Protein AF-A0A7J7LH74-F1 (afdb_monomer_lite)

pLDDT: mean 78.32, std 11.9, range [37.5, 95.81]

Radius of gyration: 20.66 Å; chains: 1; bounding box: 45×52×52 Å

Sequence (227 aa):
FDATNMLERLRNWRVVFVGDPIGRNQWESLLCMVSSTISDKDSIYEMNGNPITKHNGFLVYKFKDFNYTVEYYRAPFLVLQSCAPDTIEKKVKTILKLDQMDITSTQGCYFQEPEDVKMNMTVESAYRNSINTMLKWIHMEVNMSNTHVFFRTYAPVHFSLDSEFLASTSTDGSVRIWNINEGVPLTRNSDEKIECCRFSKDGTKLFLFCTAQKGDKAVTAIWDIIT

Secondary structure (DSSP, 8-state):
--HHHHHHHTTT-EEEEEESHHHHHHHHHHHHHHHTT-S-GGGEEETT-----SSS-EEEEEEGGGTEEEEEEE-TTSEEEEEPPTTS-TT--EEEEEEEE-----S-EEEEETTEEETT--HHHHHHHHHHHHHHHHHHH--TTT----PPPPPSEEE-TTSSEEEEE-TTSEEEEEETTT--EEEEE-SSEEEEEEE-SSSSS-EEEEEEEETTEEEEEEEES--

InterPro domains:
  IPR001680 WD40 repeat [PF00400] (157-179)
  IPR001680 WD40 repeat [PS50082] (157-188)
  IPR015943 WD40/YVTN repeat-like-containing domain superfamily [G3DSA:2.130.10.10] (154-227)
  IPR019775 WD40 repeat, conserved site [PS00678] (166-180)
  IPR026057 Trichome birefringence-like, C-terminal domain [PF13839] (1-103)
  IPR029962 Trichome birefringence-like family [PTHR32285] (1-160)
  IPR036322 WD40-repeat-containing domain superfamily [SSF50978] (157-225)

Foldseek 3Di:
DDLVVVLLVQQLHEAEQEAALVSVVVLVVNCVVNCVPDPPCVQWDWPPPDDPDSADDKTWIARNVRRYIRIYHYFHLQFDKDADPPPDPPVGGIEGELQGGYPDDDDDYFYDYPPDTDNPDDPVNSSVSNVVNVVVCCVPPPDPVRDDDDDDDDAQWEADPVNQWIWGFAQQQKIWIDRPVPGDTDIDGDNFGWDHWYFDPPVPFTKIWTFTDDDPDTDTDIDGPVD

Organism: NCBI:txid39325

Structure (mmCIF, N/CA/C/O backbone):
data_AF-A0A7J7LH74-F1
#
_entry.id   AF-A0A7J7LH74-F1
#
loop_
_atom_site.group_PDB
_atom_site.id
_atom_site.type_symbol
_atom_site.label_atom_id
_atom_site.label_alt_id
_atom_site.label_comp_id
_atom_site.label_asym_id
_atom_site.label_entity_id
_atom_site.label_seq_id
_atom_site.pdbx_PDB_ins_code
_atom_site.Cartn_x
_atom_site.Cartn_y
_atom_site.Cartn_z
_atom_site.occupancy
_atom_site.B_iso_or_equiv
_atom_site.auth_seq_id
_atom_site.auth_comp_id
_atom_site.auth_asym_id
_atom_site.auth_atom_id
_atom_site.pdbx_PDB_model_num
ATOM 1 N N . PHE A 1 1 ? -8.885 -15.614 9.541 1.00 77.81 1 PHE A N 1
ATOM 2 C CA . PHE A 1 1 ? -8.680 -14.220 9.974 1.00 77.81 1 PHE A CA 1
ATOM 3 C C . PHE A 1 1 ? -9.799 -13.874 10.944 1.00 77.81 1 PHE A C 1
ATOM 5 O O . PHE A 1 1 ? -10.941 -14.162 10.615 1.00 77.81 1 PHE A O 1
ATOM 12 N N . ASP A 1 2 ? -9.475 -13.345 12.125 1.00 88.88 2 ASP A N 1
ATOM 13 C CA . ASP A 1 2 ? -10.440 -12.949 13.162 1.00 88.88 2 ASP A CA 1
ATOM 14 C C . ASP A 1 2 ? -10.238 -11.457 13.463 1.00 88.88 2 ASP A C 1
ATOM 16 O O . ASP A 1 2 ? -9.224 -11.064 14.048 1.00 88.88 2 ASP A O 1
ATOM 20 N N . ALA A 1 3 ? -11.179 -10.628 13.005 1.00 90.50 3 ALA A N 1
ATOM 21 C CA . ALA A 1 3 ? -11.104 -9.176 13.142 1.00 90.50 3 ALA A CA 1
ATOM 22 C C . ALA A 1 3 ? -11.243 -8.712 14.599 1.00 90.50 3 ALA A C 1
ATOM 24 O O . ALA A 1 3 ? -10.562 -7.769 14.995 1.00 90.50 3 ALA A O 1
ATOM 25 N N . THR A 1 4 ? -12.056 -9.389 15.414 1.00 91.31 4 THR A N 1
ATOM 26 C CA . THR A 1 4 ? -12.232 -9.041 16.830 1.00 91.31 4 THR A CA 1
ATOM 27 C C . THR A 1 4 ? -10.943 -9.300 17.599 1.00 91.31 4 THR A C 1
ATOM 29 O O . THR A 1 4 ? -10.459 -8.422 18.311 1.00 91.31 4 THR A O 1
ATOM 32 N N . ASN A 1 5 ? -10.326 -10.471 17.399 1.00 92.62 5 ASN A N 1
ATOM 33 C CA . ASN A 1 5 ? -9.041 -10.782 18.025 1.00 92.62 5 ASN A CA 1
ATOM 34 C C . ASN A 1 5 ? -7.942 -9.798 17.594 1.00 92.62 5 ASN A C 1
ATOM 36 O O . ASN A 1 5 ? -7.127 -9.378 18.415 1.00 92.62 5 ASN A O 1
ATOM 40 N N . MET A 1 6 ? -7.929 -9.407 16.316 1.00 93.06 6 MET A N 1
ATOM 41 C CA . MET A 1 6 ? -6.981 -8.424 15.795 1.00 93.06 6 MET A CA 1
ATOM 42 C C . MET A 1 6 ? -7.172 -7.043 16.434 1.00 93.06 6 MET A C 1
ATOM 44 O O . MET A 1 6 ? -6.188 -6.447 16.868 1.00 93.06 6 MET A O 1
ATOM 48 N N . LEU A 1 7 ? -8.408 -6.545 16.521 1.00 93.19 7 LEU A N 1
ATOM 49 C CA . LEU A 1 7 ? -8.713 -5.248 17.131 1.00 93.19 7 LEU A CA 1
ATOM 50 C C . LEU A 1 7 ? -8.348 -5.210 18.619 1.00 93.19 7 LEU A C 1
ATOM 52 O O . LEU A 1 7 ? -7.800 -4.211 19.077 1.00 93.19 7 LEU A O 1
ATOM 56 N N . GLU A 1 8 ? -8.565 -6.300 19.360 1.00 94.31 8 GLU A N 1
ATOM 57 C CA . GLU A 1 8 ? -8.132 -6.392 20.761 1.00 94.31 8 GLU A CA 1
ATOM 58 C C . GLU A 1 8 ? -6.608 -6.333 20.908 1.00 94.31 8 GLU A C 1
ATOM 60 O O . GLU A 1 8 ? -6.091 -5.638 21.781 1.00 94.31 8 GLU A O 1
ATOM 65 N N . ARG A 1 9 ? -5.860 -7.001 20.020 1.00 92.50 9 ARG A N 1
ATOM 66 C CA . ARG A 1 9 ? -4.388 -6.914 20.007 1.00 92.50 9 ARG A CA 1
ATOM 67 C C . ARG A 1 9 ? -3.881 -5.526 19.616 1.00 92.50 9 ARG A C 1
ATOM 69 O O . ARG A 1 9 ? -2.815 -5.125 20.070 1.00 92.50 9 ARG A O 1
ATOM 76 N N . LEU A 1 10 ? -4.627 -4.817 18.771 1.00 93.56 10 LEU A N 1
ATOM 77 C CA . LEU A 1 10 ? -4.315 -3.465 18.301 1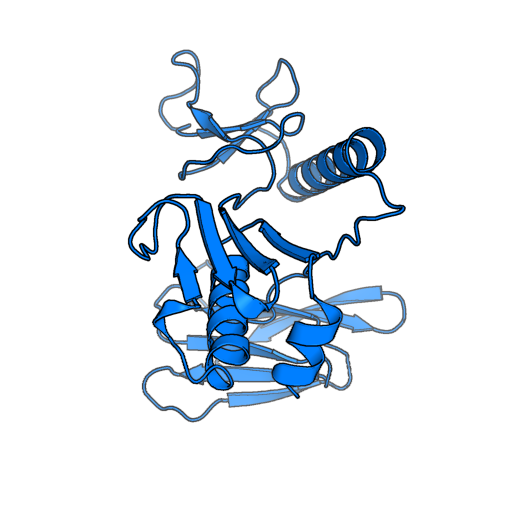.00 93.56 10 LEU A CA 1
ATOM 78 C C . LEU A 1 10 ? -4.969 -2.367 19.152 1.00 93.56 10 LEU A C 1
ATOM 80 O O . LEU A 1 10 ? -4.960 -1.194 18.776 1.00 93.56 10 LEU A O 1
ATOM 84 N N . ARG A 1 11 ? -5.523 -2.711 20.315 1.00 94.75 11 ARG A N 1
ATOM 85 C CA . ARG A 1 11 ? -6.114 -1.742 21.236 1.00 94.75 11 ARG A CA 1
ATOM 86 C C . ARG A 1 11 ? -5.056 -0.740 21.699 1.00 94.75 11 ARG A C 1
ATOM 88 O O . ARG A 1 11 ? -3.981 -1.134 22.142 1.00 94.75 11 ARG A O 1
ATOM 95 N N . ASN A 1 12 ? -5.371 0.553 21.623 1.00 95.12 12 ASN A N 1
ATOM 96 C CA . ASN A 1 12 ? -4.436 1.666 21.865 1.00 95.12 12 ASN A CA 1
ATOM 97 C C . ASN A 1 12 ? -3.234 1.735 20.907 1.00 95.12 12 ASN A C 1
ATOM 99 O O . ASN A 1 12 ? -2.325 2.535 21.131 1.00 95.12 12 ASN A O 1
ATOM 103 N N . TRP A 1 13 ? -3.212 0.920 19.854 1.00 94.50 13 TRP A N 1
ATOM 104 C CA . TRP A 1 13 ? -2.214 1.027 18.802 1.00 94.50 13 TRP A CA 1
ATOM 105 C C . TRP A 1 13 ? -2.707 1.926 17.681 1.00 94.50 13 TRP A C 1
ATOM 107 O O . TRP A 1 13 ? -3.899 2.159 17.476 1.00 94.50 13 TRP A O 1
ATOM 117 N N . ARG A 1 14 ? -1.743 2.383 16.898 1.00 94.69 14 ARG A N 1
ATOM 118 C CA . ARG A 1 14 ? -1.975 3.025 15.620 1.00 94.69 14 ARG A CA 1
ATOM 119 C C . ARG A 1 14 ? -1.235 2.242 14.550 1.00 94.69 14 ARG A C 1
ATOM 121 O O . ARG A 1 14 ? -0.052 1.949 14.707 1.00 94.69 14 ARG A O 1
ATOM 128 N N . VAL A 1 15 ? -1.928 1.926 13.463 1.00 95.31 15 VAL A N 1
ATOM 129 C CA . VAL A 1 15 ? -1.341 1.293 12.281 1.00 95.31 15 VAL A CA 1
ATOM 130 C C . VAL A 1 15 ? -1.324 2.310 11.154 1.00 95.31 15 VAL A C 1
ATOM 132 O O . VAL A 1 15 ? -2.359 2.867 10.798 1.00 95.31 15 VAL A O 1
ATOM 135 N N . VAL A 1 16 ? -0.143 2.537 10.587 1.00 92.94 16 VAL A N 1
ATOM 136 C CA . VAL A 1 16 ? 0.075 3.547 9.553 1.00 92.94 16 VAL A CA 1
ATOM 137 C C . VAL A 1 16 ? 0.572 2.877 8.279 1.00 92.94 16 VAL A C 1
ATOM 139 O O . VAL A 1 16 ? 1.578 2.172 8.289 1.00 92.94 16 VAL A O 1
ATOM 142 N N . PHE A 1 17 ? -0.124 3.122 7.176 1.00 92.00 17 PHE A N 1
ATOM 143 C CA . PHE A 1 17 ? 0.285 2.755 5.828 1.00 92.00 17 PHE A CA 1
ATOM 144 C C . PHE A 1 17 ? 0.878 3.989 5.160 1.00 92.00 17 PHE A C 1
ATOM 146 O O . PHE A 1 17 ? 0.197 5.000 5.005 1.00 92.00 17 PHE A O 1
ATOM 153 N N . VAL A 1 18 ? 2.138 3.905 4.749 1.00 88.06 18 VAL A N 1
ATOM 154 C CA . VAL A 1 18 ? 2.836 4.990 4.053 1.00 88.06 18 VAL A CA 1
ATOM 155 C C . VAL A 1 18 ? 3.261 4.481 2.687 1.00 88.06 18 VAL A C 1
ATOM 157 O O . VAL A 1 18 ? 3.927 3.449 2.606 1.00 88.06 18 VAL A O 1
ATOM 160 N N . GLY A 1 19 ? 2.867 5.165 1.612 1.00 83.19 19 GLY A N 1
ATOM 161 C CA . GLY A 1 19 ? 3.350 4.793 0.285 1.00 83.19 19 GLY A CA 1
ATOM 162 C C . GLY A 1 19 ? 2.430 5.121 -0.883 1.00 83.19 19 GLY A C 1
ATOM 163 O O . GLY A 1 19 ? 1.756 6.149 -0.937 1.00 83.19 19 GLY A O 1
ATOM 164 N N . ASP A 1 20 ? 2.453 4.229 -1.863 1.00 80.94 20 ASP A N 1
ATOM 165 C CA . ASP A 1 20 ? 1.819 4.368 -3.168 1.00 80.94 20 ASP A CA 1
ATOM 166 C C . ASP A 1 20 ? 0.320 3.963 -3.159 1.00 80.94 20 ASP A C 1
ATOM 168 O O . ASP A 1 20 ? -0.244 3.631 -2.105 1.00 80.94 20 ASP A O 1
ATOM 172 N N . PRO A 1 21 ? -0.370 3.990 -4.318 1.00 80.06 21 PRO A N 1
ATOM 173 C CA . PRO A 1 21 ? -1.752 3.520 -4.426 1.00 80.06 21 PRO A CA 1
ATOM 174 C C . PRO A 1 21 ? -1.964 2.035 -4.091 1.00 80.06 21 PRO A C 1
ATOM 176 O O . PRO A 1 21 ? -3.088 1.617 -3.835 1.00 80.06 21 PRO A O 1
ATOM 179 N N . ILE A 1 22 ? -0.921 1.205 -4.070 1.00 81.06 22 ILE A N 1
ATOM 180 C CA . ILE A 1 22 ? -1.060 -0.202 -3.689 1.00 81.06 22 ILE A CA 1
ATOM 181 C C . ILE A 1 22 ? -1.062 -0.335 -2.162 1.00 81.06 22 ILE A C 1
ATOM 183 O O . ILE A 1 22 ? -1.876 -1.079 -1.615 1.00 81.06 22 ILE A O 1
ATOM 187 N N . GLY A 1 23 ? -0.223 0.439 -1.464 1.00 83.56 23 GLY A N 1
ATOM 188 C CA . GLY A 1 23 ? -0.322 0.610 -0.009 1.00 83.56 23 GLY A CA 1
ATOM 189 C C . GLY A 1 23 ? -1.695 1.149 0.413 1.00 83.56 23 GLY A C 1
ATOM 190 O O . GLY A 1 23 ? -2.264 0.689 1.403 1.00 83.56 23 GLY A O 1
ATOM 191 N N . ARG A 1 24 ? -2.284 2.040 -0.398 1.00 85.81 24 ARG A N 1
ATOM 192 C CA . ARG A 1 24 ? -3.666 2.508 -0.219 1.00 85.81 24 ARG A CA 1
ATOM 193 C C . ARG A 1 24 ? -4.679 1.366 -0.274 1.00 85.81 24 ARG A C 1
ATOM 195 O O . ARG A 1 24 ? -5.500 1.249 0.628 1.00 85.81 24 ARG A O 1
ATOM 202 N N . ASN A 1 25 ? -4.605 0.511 -1.292 1.00 86.38 25 ASN A N 1
ATOM 203 C CA . ASN A 1 25 ? -5.529 -0.618 -1.438 1.00 86.38 25 ASN A CA 1
ATOM 204 C C . ASN A 1 25 ? -5.453 -1.586 -0.247 1.00 86.38 25 ASN A C 1
ATOM 206 O O . ASN A 1 25 ? -6.469 -2.140 0.173 1.00 86.38 25 ASN A O 1
ATOM 210 N N . GLN A 1 26 ? -4.260 -1.788 0.318 1.00 87.25 26 GLN A N 1
ATOM 211 C CA . GLN A 1 26 ? -4.097 -2.611 1.518 1.00 87.25 26 GLN A CA 1
ATOM 212 C C . GLN A 1 26 ? -4.725 -1.969 2.753 1.00 87.25 26 GLN A C 1
ATOM 214 O O . GLN A 1 26 ? -5.396 -2.664 3.512 1.00 87.25 26 GLN A O 1
ATOM 219 N N . TRP A 1 27 ? -4.547 -0.657 2.926 1.00 92.25 27 TRP A N 1
ATOM 220 C CA . TRP A 1 27 ? -5.227 0.102 3.973 1.00 92.25 27 TRP A CA 1
ATOM 221 C C . TRP A 1 27 ? -6.752 -0.020 3.846 1.00 92.25 27 TRP A C 1
ATOM 223 O O . TRP A 1 27 ? -7.418 -0.321 4.833 1.00 92.25 27 TRP A O 1
ATOM 233 N N . GLU A 1 28 ? -7.304 0.125 2.632 1.00 90.38 28 GLU A N 1
ATOM 234 C CA . GLU A 1 28 ? -8.752 0.012 2.377 1.00 90.38 28 GLU A CA 1
ATOM 235 C C . GLU A 1 28 ? -9.253 -1.397 2.698 1.00 90.38 28 GLU A C 1
ATOM 237 O O . GLU A 1 28 ? -10.242 -1.568 3.409 1.00 90.38 28 GLU A O 1
ATOM 242 N N . SER A 1 29 ? -8.517 -2.413 2.244 1.00 90.00 29 SER A N 1
ATOM 243 C CA . SER A 1 29 ? -8.838 -3.816 2.512 1.00 90.00 29 SER A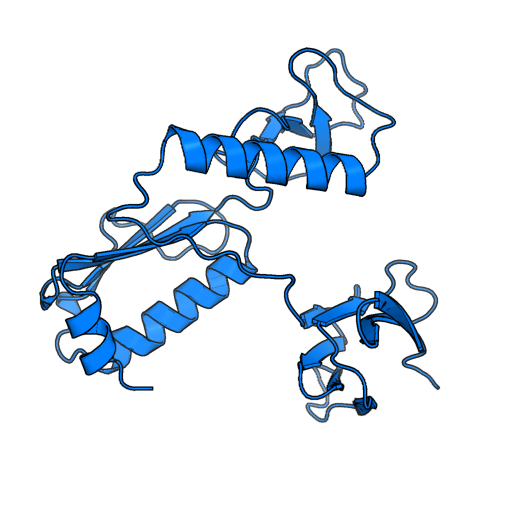 CA 1
ATOM 244 C C . SER A 1 29 ? -8.832 -4.116 4.010 1.00 90.00 29 SER A C 1
ATOM 246 O O . SER A 1 29 ? -9.758 -4.753 4.512 1.00 90.00 29 SER A O 1
ATOM 248 N N . LEU A 1 30 ? -7.818 -3.638 4.743 1.00 91.94 30 LEU A N 1
ATOM 249 C CA . LEU A 1 30 ? -7.749 -3.818 6.189 1.00 91.94 30 LEU A CA 1
ATOM 250 C C . LEU A 1 30 ? -8.920 -3.124 6.885 1.00 91.94 30 LEU A C 1
ATOM 252 O O . LEU A 1 30 ? -9.585 -3.761 7.698 1.00 91.94 30 LEU A O 1
ATOM 256 N N . LEU A 1 31 ? -9.196 -1.865 6.536 1.00 91.69 31 LEU A N 1
ATOM 257 C CA . LEU A 1 31 ? -10.308 -1.088 7.079 1.00 91.69 31 LEU A CA 1
ATOM 258 C C . LEU A 1 31 ? -11.646 -1.822 6.891 1.00 91.69 31 LEU A C 1
ATOM 260 O O . LEU A 1 31 ? -12.414 -1.959 7.844 1.00 91.69 31 LEU A O 1
ATOM 264 N N . CYS A 1 32 ? -11.914 -2.354 5.696 1.00 90.69 32 CYS A N 1
ATOM 265 C CA . CYS A 1 32 ? -13.107 -3.158 5.422 1.00 90.69 32 CYS A CA 1
ATOM 266 C C . CYS A 1 32 ? -13.149 -4.446 6.258 1.00 90.69 32 CYS A C 1
ATOM 268 O O . CYS A 1 32 ? -14.185 -4.773 6.836 1.00 90.69 32 CYS A O 1
ATOM 270 N N . MET A 1 33 ? -12.027 -5.160 6.369 1.00 91.62 33 MET A N 1
ATOM 271 C CA . MET A 1 33 ? -11.951 -6.393 7.154 1.00 91.62 33 MET A CA 1
ATOM 272 C C . MET A 1 33 ? -12.253 -6.154 8.637 1.00 91.62 33 MET A C 1
ATOM 274 O O . MET A 1 33 ? -13.078 -6.868 9.206 1.00 91.62 33 MET A O 1
ATOM 278 N N . VAL A 1 34 ? -11.634 -5.149 9.263 1.00 92.38 34 VAL A N 1
ATOM 279 C CA . VAL A 1 34 ? -11.825 -4.889 10.702 1.00 92.38 34 VAL A CA 1
ATOM 280 C C . VAL A 1 34 ? -13.145 -4.181 11.011 1.00 92.38 34 VAL A C 1
ATOM 282 O O . VAL A 1 34 ? -13.704 -4.372 12.084 1.00 92.38 34 VAL A O 1
ATOM 285 N N . SER A 1 35 ? -13.696 -3.405 10.074 1.00 91.12 35 SER A N 1
ATOM 286 C CA . SER A 1 35 ? -15.012 -2.773 10.252 1.00 91.12 35 SER A CA 1
ATOM 287 C C . SER A 1 35 ? -16.173 -3.762 10.150 1.00 91.12 35 SER A C 1
ATOM 289 O O . SER A 1 35 ? -17.265 -3.461 10.635 1.00 91.12 35 SER A O 1
ATOM 291 N N . SER A 1 36 ? -15.968 -4.937 9.545 1.00 90.00 36 SER A N 1
ATOM 292 C CA . SER A 1 36 ? -17.022 -5.936 9.335 1.00 90.00 36 SER A CA 1
ATOM 293 C C . SER A 1 36 ? -17.625 -6.486 10.634 1.00 90.00 36 SER A C 1
ATOM 295 O O . SER A 1 36 ? -18.819 -6.774 10.666 1.00 90.00 36 SER A O 1
ATOM 297 N N . THR A 1 37 ? -16.845 -6.571 11.716 1.00 88.44 37 THR A N 1
ATOM 298 C CA . THR A 1 37 ? -17.276 -7.138 13.009 1.00 88.44 37 THR A CA 1
ATOM 299 C C . THR A 1 37 ? -17.900 -6.120 13.958 1.00 88.44 37 THR A C 1
ATOM 301 O O . THR A 1 37 ? -18.444 -6.496 14.995 1.00 88.44 37 THR A O 1
ATOM 304 N N . ILE A 1 38 ? -17.841 -4.833 13.622 1.00 90.44 38 ILE A N 1
ATOM 305 C CA . ILE A 1 38 ? -18.365 -3.764 14.469 1.00 90.44 38 ILE A CA 1
ATOM 306 C C . ILE A 1 38 ? -19.818 -3.506 14.102 1.00 90.44 38 ILE A C 1
ATOM 308 O O . ILE A 1 38 ? -20.133 -3.191 12.951 1.00 90.44 38 ILE A O 1
ATOM 312 N N . SER A 1 39 ? -20.694 -3.656 15.093 1.00 89.06 39 SER A N 1
ATOM 313 C CA . SER A 1 39 ? -22.136 -3.458 14.924 1.00 89.06 39 SER A CA 1
ATOM 314 C C . SER A 1 39 ? -22.492 -1.972 14.864 1.00 89.06 39 SER A C 1
ATOM 316 O O . SER A 1 39 ? -23.254 -1.563 13.993 1.00 89.06 39 SER A O 1
ATOM 318 N N . ASP A 1 40 ? -21.895 -1.167 15.746 1.00 91.31 40 ASP A N 1
ATOM 319 C CA . ASP A 1 40 ? -22.070 0.285 15.773 1.00 91.31 40 ASP A CA 1
ATOM 320 C C . ASP A 1 40 ? -21.152 0.962 14.747 1.00 91.31 40 ASP A C 1
ATOM 322 O O . ASP A 1 40 ? -19.957 1.144 14.973 1.00 91.31 40 ASP A O 1
ATOM 326 N N . LYS A 1 41 ? -21.698 1.319 13.582 1.00 87.44 41 LYS A N 1
ATOM 327 C CA . LYS A 1 41 ? -20.912 1.980 12.531 1.00 87.44 41 LYS A CA 1
ATOM 328 C C . LYS A 1 41 ? -20.544 3.420 12.883 1.00 87.44 41 LYS A C 1
ATOM 330 O O . LYS A 1 41 ? -19.550 3.900 12.347 1.00 87.44 41 LYS A O 1
ATOM 335 N N . ASP A 1 42 ? -21.253 4.061 13.812 1.00 88.44 42 ASP A N 1
ATOM 336 C CA . ASP A 1 42 ? -20.939 5.422 14.258 1.00 88.44 42 ASP A CA 1
ATOM 337 C C . ASP A 1 42 ? -19.690 5.449 15.157 1.00 88.44 42 ASP A C 1
ATOM 339 O O . ASP A 1 42 ? -19.063 6.497 15.344 1.00 88.44 42 ASP A O 1
ATOM 343 N N . SER A 1 43 ? -19.263 4.288 15.672 1.00 90.50 43 SER A N 1
ATOM 344 C CA . SER A 1 43 ? -18.001 4.146 16.403 1.00 90.50 43 SER A CA 1
ATOM 345 C C . SER A 1 43 ? -16.765 4.150 15.486 1.00 90.50 43 SER A C 1
ATOM 347 O O . SER A 1 43 ? -15.636 4.278 15.981 1.00 90.50 43 SER A O 1
ATOM 349 N N . ILE A 1 44 ? -16.967 4.087 14.160 1.00 92.50 44 ILE A N 1
ATOM 350 C CA . ILE A 1 44 ? -15.928 4.150 13.126 1.00 92.50 44 ILE A CA 1
ATOM 351 C C . ILE A 1 44 ? -16.082 5.435 12.314 1.00 92.50 44 ILE A C 1
ATOM 353 O O . ILE A 1 44 ? -17.054 5.614 11.586 1.00 92.50 44 ILE A O 1
ATOM 357 N N . TYR A 1 45 ? -15.087 6.314 12.364 1.00 90.94 45 TYR A N 1
ATOM 358 C CA . TYR A 1 45 ? -15.170 7.589 11.654 1.00 90.94 45 TYR A CA 1
ATOM 359 C C . TYR A 1 45 ? -13.800 8.124 11.247 1.00 90.94 45 TYR A C 1
ATOM 361 O O . TYR A 1 45 ? -12.775 7.808 11.857 1.00 90.94 45 TYR A O 1
ATOM 369 N N . GLU A 1 46 ? -13.789 8.936 10.192 1.00 91.88 46 GLU A N 1
ATOM 370 C CA . GLU A 1 46 ? -12.596 9.661 9.762 1.00 91.88 46 GLU A CA 1
ATOM 371 C C . GLU A 1 46 ? -12.407 10.896 10.657 1.00 91.88 46 GLU A C 1
ATOM 373 O O . GLU A 1 46 ? -13.352 11.646 10.905 1.00 91.88 46 GLU A O 1
ATOM 378 N N . MET A 1 47 ? -11.200 11.083 11.194 1.00 87.88 47 MET A N 1
ATOM 379 C CA . MET A 1 47 ? -10.921 12.100 12.218 1.00 87.88 47 MET A CA 1
ATOM 380 C C . MET A 1 47 ? -10.958 13.542 11.696 1.00 87.88 47 MET A C 1
ATOM 382 O O . MET A 1 47 ? -11.209 14.457 12.476 1.00 87.88 47 MET A O 1
ATOM 386 N N . ASN A 1 48 ? -10.682 13.759 10.411 1.00 84.81 48 ASN A N 1
ATOM 387 C CA . ASN A 1 48 ? -10.533 15.075 9.789 1.00 84.81 48 ASN A CA 1
ATOM 388 C C . ASN A 1 48 ? -11.770 15.504 8.979 1.00 84.81 48 ASN A C 1
ATOM 390 O O . ASN A 1 48 ? -11.771 16.584 8.393 1.00 84.81 48 ASN A O 1
ATOM 394 N N . GLY A 1 49 ? -12.812 14.668 8.914 1.00 78.50 49 GLY A N 1
ATOM 395 C CA . GLY A 1 49 ? -13.977 14.881 8.053 1.00 78.50 49 GLY A CA 1
ATOM 396 C C . GLY A 1 49 ? -13.665 14.780 6.555 1.00 78.50 49 GLY A C 1
ATOM 397 O O . GLY A 1 49 ? -14.456 15.242 5.731 1.00 78.50 49 GLY A O 1
ATOM 398 N N . ASN A 1 50 ? -12.524 14.197 6.183 1.00 77.19 50 ASN A N 1
ATOM 399 C CA . ASN A 1 50 ? -12.113 14.079 4.794 1.00 77.19 50 ASN A CA 1
ATOM 400 C C . ASN A 1 50 ? -12.950 13.003 4.085 1.00 77.19 50 ASN A C 1
ATOM 402 O O . ASN A 1 50 ? -13.009 11.861 4.554 1.00 77.19 50 ASN A O 1
ATOM 406 N N . PRO A 1 51 ? -13.556 13.306 2.921 1.00 71.00 51 PRO A N 1
ATOM 407 C CA . PRO A 1 51 ? -14.165 12.267 2.106 1.00 71.00 51 PRO A CA 1
ATOM 408 C C . PRO A 1 51 ? -13.086 11.290 1.629 1.00 71.00 51 PRO A C 1
ATOM 410 O O . PRO A 1 51 ? -11.956 11.691 1.331 1.00 71.00 51 PRO A O 1
ATOM 413 N N . ILE A 1 52 ? -13.435 10.005 1.499 1.00 69.00 52 ILE A N 1
ATOM 414 C CA . ILE A 1 52 ? -12.547 9.026 0.865 1.00 69.00 52 ILE A CA 1
ATOM 415 C C . ILE A 1 52 ? -12.387 9.421 -0.610 1.00 69.00 52 ILE A C 1
ATOM 417 O O . ILE A 1 52 ? -13.225 9.102 -1.452 1.00 69.00 52 ILE A O 1
ATOM 421 N N . THR A 1 53 ? -11.307 10.133 -0.929 1.00 66.06 53 THR A N 1
ATOM 422 C CA . THR A 1 53 ? -10.929 10.465 -2.306 1.00 66.06 53 THR A CA 1
ATOM 423 C C . THR A 1 53 ? -9.666 9.705 -2.691 1.00 66.06 53 THR A C 1
ATOM 425 O O . THR A 1 53 ? -8.773 9.485 -1.877 1.00 66.06 53 THR A O 1
ATOM 428 N N . LYS A 1 54 ? -9.588 9.272 -3.954 1.00 58.03 54 LYS A N 1
ATOM 429 C CA . LYS A 1 54 ? -8.502 8.404 -4.441 1.00 58.03 54 LYS A CA 1
ATOM 430 C C . LYS A 1 54 ? -7.170 9.124 -4.669 1.00 58.03 54 LYS A C 1
ATOM 432 O O . LYS A 1 54 ? -6.159 8.460 -4.886 1.00 58.03 54 LYS A O 1
ATOM 437 N N . HIS A 1 55 ? -7.158 10.457 -4.693 1.00 57.31 55 HIS A N 1
ATOM 438 C CA . HIS A 1 55 ? -6.066 11.193 -5.332 1.00 57.31 55 HIS A CA 1
ATOM 439 C C . HIS A 1 55 ? -5.217 12.039 -4.385 1.00 57.31 55 HIS A C 1
ATOM 441 O O . HIS A 1 55 ? -4.026 12.158 -4.657 1.00 57.31 55 HIS A O 1
ATOM 447 N N . ASN A 1 56 ? -5.757 12.542 -3.268 1.00 58.44 56 ASN A N 1
ATOM 448 C CA . ASN A 1 56 ? -5.032 13.447 -2.374 1.00 58.44 56 ASN A CA 1
ATOM 449 C C . ASN A 1 56 ? -5.319 13.175 -0.893 1.00 58.44 56 ASN A C 1
ATOM 451 O O . ASN A 1 56 ? -6.455 12.902 -0.516 1.00 58.44 56 ASN A O 1
ATOM 455 N N . GLY A 1 57 ? -4.285 13.351 -0.066 1.00 68.00 57 GLY A N 1
ATOM 456 C CA . GLY A 1 57 ? -4.419 13.532 1.378 1.00 68.00 57 GLY A CA 1
ATOM 457 C C . GLY A 1 57 ? -3.858 12.414 2.255 1.00 68.00 57 GLY A C 1
ATOM 458 O O . GLY A 1 57 ? -3.344 11.394 1.789 1.00 68.00 57 GLY A O 1
ATOM 459 N N . PHE A 1 58 ? -3.976 12.667 3.555 1.00 80.00 58 PHE A N 1
ATOM 460 C CA . PHE A 1 58 ? -3.822 11.713 4.642 1.00 80.00 58 PHE A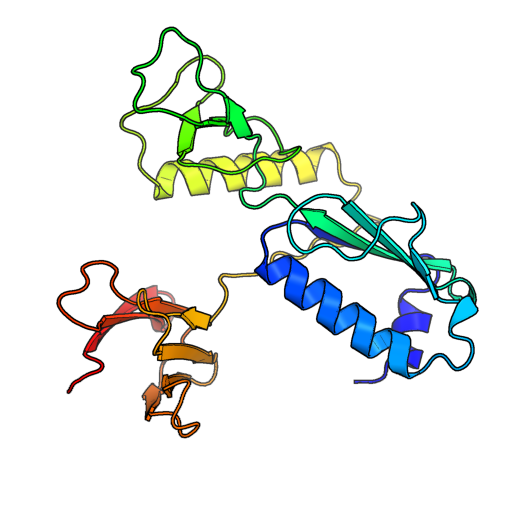 CA 1
ATOM 461 C C . PHE A 1 58 ? -5.220 11.345 5.150 1.00 80.00 58 PHE A C 1
ATOM 463 O O . PHE A 1 58 ? -6.093 12.208 5.261 1.00 80.00 58 PHE A O 1
ATOM 470 N N . LEU A 1 59 ? -5.448 10.064 5.424 1.00 88.00 59 LEU A N 1
ATOM 471 C CA . LEU A 1 59 ? -6.739 9.565 5.899 1.00 88.00 59 LEU A CA 1
ATOM 472 C C . LEU A 1 59 ? -6.543 8.829 7.213 1.00 88.00 59 LEU A C 1
ATOM 474 O O . LEU A 1 59 ? -5.725 7.914 7.283 1.00 88.00 59 LEU A O 1
ATOM 478 N N . VAL A 1 60 ? -7.297 9.224 8.238 1.00 92.38 60 VAL A N 1
ATOM 479 C CA . VAL A 1 60 ? -7.162 8.694 9.597 1.00 92.38 60 VAL A CA 1
ATOM 480 C C . VAL A 1 60 ? -8.521 8.190 10.055 1.00 92.38 60 VAL A C 1
ATOM 482 O O . VAL A 1 60 ? -9.395 8.978 10.406 1.00 92.38 60 VAL A O 1
ATOM 485 N N . TYR A 1 61 ? -8.697 6.871 10.070 1.00 93.50 61 TYR A N 1
ATOM 486 C CA . TYR A 1 61 ? -9.922 6.244 10.561 1.00 93.50 61 TYR A CA 1
ATOM 487 C C . TYR A 1 61 ? -9.739 5.776 11.998 1.00 93.50 61 TYR A C 1
ATOM 489 O O . TYR A 1 61 ? -8.799 5.036 12.299 1.00 93.50 61 TYR A O 1
ATOM 497 N N . LYS A 1 62 ? -10.648 6.197 12.882 1.00 94.88 62 LYS A N 1
ATOM 498 C CA . LYS A 1 62 ? -10.642 5.838 14.299 1.00 94.88 62 LYS A CA 1
ATOM 499 C C . LYS A 1 62 ? -11.732 4.829 14.619 1.00 94.88 62 LYS A C 1
ATOM 501 O O . LYS A 1 62 ? -12.883 5.006 14.244 1.00 94.88 62 LYS A O 1
ATOM 506 N N . PHE A 1 63 ? -11.336 3.818 15.379 1.00 95.81 63 PHE A N 1
ATOM 507 C 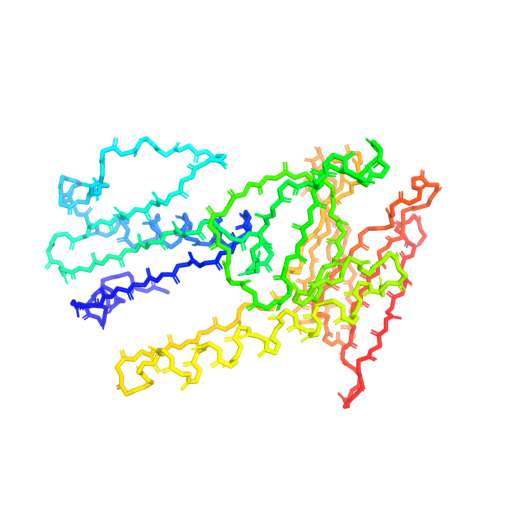CA . PHE A 1 63 ? -12.178 2.798 15.983 1.00 95.81 63 PHE A CA 1
ATOM 508 C C . PHE A 1 63 ? -12.326 3.130 17.465 1.00 95.81 63 PHE A C 1
ATOM 510 O O . PHE A 1 63 ? -11.446 2.813 18.276 1.00 95.81 63 PHE A O 1
ATOM 517 N N . LYS A 1 64 ? -13.405 3.837 17.812 1.00 94.25 64 LYS A N 1
ATOM 518 C CA . LYS A 1 64 ? -13.589 4.458 19.132 1.00 94.25 64 LYS A CA 1
ATOM 519 C C . LYS A 1 64 ? -13.483 3.450 20.275 1.00 94.25 64 LYS A C 1
ATOM 521 O O . LYS A 1 64 ? -12.736 3.695 21.219 1.00 94.25 64 LYS A O 1
ATOM 526 N N . ASP A 1 65 ? -14.146 2.305 20.143 1.00 93.19 65 ASP A N 1
ATOM 527 C CA . ASP A 1 65 ? -14.259 1.286 21.199 1.00 93.19 65 ASP A CA 1
ATOM 528 C C . ASP A 1 65 ? -12.924 0.603 21.535 1.00 93.19 65 ASP A C 1
ATOM 530 O O . ASP A 1 65 ? -12.737 0.070 22.631 1.00 93.19 65 ASP A O 1
ATOM 534 N N . PHE A 1 66 ? -11.970 0.647 20.604 1.00 94.25 66 PHE A N 1
ATOM 535 C CA . PHE A 1 66 ? -10.638 0.052 20.736 1.00 94.25 66 PHE A CA 1
ATOM 536 C C . PHE A 1 66 ? -9.541 1.100 20.940 1.00 94.25 66 PHE A C 1
ATOM 538 O O . PHE A 1 66 ? -8.381 0.745 21.148 1.00 94.25 66 PHE A O 1
ATOM 545 N N . ASN A 1 67 ? -9.891 2.391 20.869 1.00 94.81 67 ASN A N 1
ATOM 546 C CA . ASN A 1 67 ? -8.936 3.496 20.779 1.00 94.81 67 ASN A CA 1
ATOM 547 C C . ASN A 1 67 ? -7.812 3.199 19.762 1.00 94.81 67 ASN A C 1
ATOM 549 O O . ASN A 1 67 ? -6.636 3.453 20.010 1.00 94.81 67 ASN A O 1
ATOM 553 N N . TYR A 1 68 ? -8.199 2.600 18.638 1.00 95.50 68 TYR A N 1
ATOM 554 C CA . TYR A 1 68 ? -7.318 2.152 17.565 1.00 95.50 68 TYR A CA 1
ATOM 555 C C . TYR A 1 68 ? -7.474 3.086 16.362 1.00 95.50 68 TYR A C 1
ATOM 557 O O . TYR A 1 68 ? -8.595 3.506 16.056 1.00 95.50 68 TYR A O 1
ATOM 565 N N . THR A 1 69 ? -6.378 3.413 15.672 1.00 95.81 69 THR A N 1
ATOM 566 C CA . THR A 1 69 ? -6.436 4.145 14.395 1.00 95.81 69 THR A CA 1
ATOM 567 C C . THR A 1 69 ? -5.744 3.391 13.267 1.00 95.81 69 THR A C 1
ATOM 569 O O . THR A 1 69 ? -4.698 2.763 13.454 1.00 95.81 69 THR A O 1
ATOM 572 N N . VAL A 1 70 ? -6.340 3.468 12.076 1.00 94.88 70 VAL A N 1
ATOM 573 C CA . VAL A 1 70 ? -5.768 2.964 10.826 1.00 94.88 70 VAL A CA 1
ATOM 574 C C . VAL A 1 70 ? -5.604 4.127 9.855 1.00 94.88 70 VAL A C 1
ATOM 576 O O . VAL A 1 70 ? -6.564 4.799 9.472 1.00 94.88 70 VAL A O 1
ATOM 579 N N . GLU A 1 71 ? -4.364 4.396 9.470 1.00 94.00 71 GLU A N 1
ATOM 580 C CA . GLU A 1 71 ? -3.981 5.649 8.821 1.00 94.00 71 GLU A CA 1
ATOM 581 C C . GLU A 1 71 ? -3.308 5.389 7.482 1.00 94.00 71 GLU A C 1
ATOM 583 O O . GLU A 1 71 ? -2.570 4.417 7.333 1.00 94.00 71 GLU A O 1
ATOM 588 N N . TYR A 1 72 ? -3.562 6.253 6.507 1.00 90.94 72 TYR A N 1
ATOM 589 C CA . TYR A 1 72 ? -2.898 6.229 5.213 1.00 90.94 72 TYR A CA 1
ATOM 590 C C . TYR A 1 72 ? -2.255 7.581 4.935 1.00 90.94 72 TYR A C 1
ATOM 592 O O . TYR A 1 72 ? -2.949 8.597 4.891 1.00 90.94 72 TYR A O 1
ATOM 600 N N . TYR A 1 73 ? -0.949 7.568 4.686 1.00 87.31 73 TYR A N 1
ATOM 601 C CA . TYR A 1 73 ? -0.183 8.701 4.192 1.00 87.31 73 TYR A CA 1
ATOM 602 C C . TYR A 1 73 ? 0.322 8.372 2.796 1.00 87.31 73 TYR A C 1
ATOM 604 O O . TYR A 1 73 ? 1.114 7.449 2.582 1.00 87.31 73 TYR A O 1
ATOM 612 N N . ARG A 1 74 ? -0.146 9.140 1.820 1.00 83.25 74 ARG A N 1
ATOM 613 C CA . ARG A 1 74 ? 0.359 9.040 0.459 1.00 83.25 74 ARG A CA 1
ATOM 614 C C . ARG A 1 74 ? 1.824 9.489 0.454 1.00 83.25 74 ARG A C 1
ATOM 616 O O . ARG A 1 74 ? 2.120 10.563 0.944 1.00 83.25 74 ARG A O 1
ATOM 623 N N . ALA A 1 75 ? 2.724 8.670 -0.074 1.00 81.88 75 ALA A N 1
ATOM 624 C CA . ALA A 1 75 ? 4.146 8.983 -0.259 1.00 81.88 75 ALA A CA 1
ATOM 625 C C . ALA A 1 75 ? 4.727 8.040 -1.331 1.00 81.88 75 ALA A C 1
ATOM 627 O O . ALA A 1 75 ? 5.454 7.102 -1.003 1.00 81.88 75 ALA A O 1
ATOM 628 N N . PRO A 1 76 ? 4.371 8.207 -2.620 1.00 74.94 76 PRO A N 1
ATOM 629 C CA . PRO A 1 76 ? 4.632 7.202 -3.656 1.00 74.94 76 PRO A CA 1
ATOM 630 C C . PRO A 1 76 ? 6.113 6.858 -3.850 1.00 74.94 76 PRO A C 1
ATOM 632 O O . PRO A 1 76 ? 6.426 5.759 -4.298 1.00 74.94 76 PRO A O 1
ATOM 635 N N . PHE A 1 77 ? 7.008 7.789 -3.514 1.00 73.19 77 PHE A N 1
ATOM 636 C CA . PHE A 1 77 ? 8.457 7.623 -3.631 1.00 73.19 77 PHE A CA 1
ATOM 637 C C . PHE A 1 77 ? 9.176 7.565 -2.281 1.00 73.19 77 PHE A C 1
ATOM 639 O O . PHE A 1 77 ? 10.391 7.389 -2.266 1.00 73.19 77 PHE A O 1
ATOM 646 N N . LEU A 1 78 ? 8.451 7.721 -1.164 1.00 73.00 78 LEU A N 1
ATOM 647 C CA . LEU A 1 78 ? 8.955 7.852 0.215 1.00 73.00 78 LEU A CA 1
ATOM 648 C C . LEU A 1 78 ? 9.848 9.088 0.470 1.00 73.00 78 LEU A C 1
ATOM 650 O O . LEU A 1 78 ? 9.844 9.618 1.578 1.00 73.00 78 LEU A O 1
ATOM 654 N N . VAL A 1 79 ? 10.552 9.581 -0.551 1.00 75.56 79 VAL A N 1
ATOM 655 C CA . VAL A 1 79 ? 11.411 10.770 -0.529 1.00 75.56 79 VAL A CA 1
ATOM 656 C C . VAL A 1 79 ? 10.752 12.006 -1.145 1.00 75.56 79 VAL A C 1
ATOM 658 O O . VAL A 1 79 ? 9.857 11.892 -1.984 1.00 75.56 79 VAL A O 1
ATOM 661 N N . LEU A 1 80 ? 11.220 13.189 -0.740 1.00 67.38 80 LEU A N 1
ATOM 662 C CA . LEU A 1 80 ? 10.606 14.473 -1.045 1.00 67.38 80 LEU A CA 1
ATOM 663 C C . LEU A 1 80 ? 10.589 14.774 -2.528 1.00 67.38 80 LEU A C 1
ATOM 665 O O . LEU A 1 80 ? 11.618 14.809 -3.199 1.00 67.38 80 LEU A O 1
ATOM 669 N N . GLN A 1 81 ? 9.397 15.096 -3.002 1.00 68.56 81 GLN A N 1
ATOM 670 C CA . GLN A 1 81 ? 9.192 15.617 -4.332 1.00 68.56 81 GLN A CA 1
ATOM 671 C C . GLN A 1 81 ? 9.155 17.155 -4.327 1.00 68.56 81 GLN A C 1
ATOM 673 O O . GLN A 1 81 ? 8.429 17.762 -3.541 1.00 68.56 81 GLN A O 1
ATOM 678 N N . SER A 1 82 ? 9.877 17.803 -5.245 1.00 64.56 82 SER A N 1
ATOM 679 C CA . SER A 1 82 ? 9.827 19.256 -5.463 1.00 64.56 82 SER A CA 1
ATOM 680 C C . SER A 1 82 ? 9.658 19.628 -6.939 1.00 64.56 82 SER A C 1
ATOM 682 O O . SER A 1 82 ? 10.007 18.861 -7.838 1.00 64.56 82 SER A O 1
ATOM 684 N N . CYS A 1 83 ? 9.124 20.823 -7.208 1.00 64.38 83 CYS A N 1
ATOM 685 C CA . CYS A 1 83 ? 9.128 21.395 -8.556 1.00 64.38 83 CYS A CA 1
ATOM 686 C C . CYS A 1 83 ? 10.568 21.606 -9.042 1.00 64.38 83 CYS A C 1
ATOM 688 O O . CYS A 1 83 ? 11.464 21.883 -8.240 1.00 64.38 83 CYS A O 1
ATOM 690 N N . ALA A 1 84 ? 10.785 21.483 -10.351 1.00 63.84 84 ALA A N 1
ATOM 691 C CA . ALA A 1 84 ? 12.063 21.850 -10.943 1.00 63.84 84 ALA A CA 1
ATOM 692 C C . ALA A 1 84 ? 12.257 23.382 -10.884 1.00 63.84 84 ALA A C 1
ATOM 694 O O . ALA A 1 84 ? 11.309 24.104 -11.197 1.00 63.84 84 ALA A O 1
ATOM 695 N N . PRO A 1 85 ? 13.440 23.889 -10.488 1.00 65.25 85 PRO A N 1
ATOM 696 C CA . PRO A 1 85 ? 13.781 25.304 -10.605 1.00 65.25 85 PRO A CA 1
ATOM 697 C C . PRO A 1 85 ? 13.704 25.793 -12.056 1.00 65.25 85 PRO A C 1
ATOM 699 O O . PRO A 1 85 ? 14.057 25.053 -12.975 1.00 65.25 85 PRO A O 1
ATOM 702 N N . ASP A 1 86 ? 13.341 27.064 -12.254 1.00 65.88 86 ASP A N 1
ATOM 703 C CA . ASP A 1 86 ? 13.204 27.690 -13.584 1.00 65.88 86 ASP A CA 1
ATOM 704 C C . ASP A 1 86 ? 14.503 27.690 -14.415 1.00 65.88 86 ASP A C 1
ATOM 706 O O . ASP A 1 86 ? 14.479 27.907 -15.626 1.00 65.88 86 ASP A O 1
ATOM 710 N N . THR A 1 87 ? 15.646 27.444 -13.771 1.00 64.75 87 THR A N 1
ATOM 711 C CA . THR A 1 87 ? 16.969 27.326 -14.395 1.00 64.75 87 THR A CA 1
ATOM 712 C C . THR A 1 87 ? 17.194 25.999 -15.125 1.00 64.75 87 THR A C 1
ATOM 714 O O . THR A 1 87 ? 18.138 25.898 -15.908 1.00 64.75 87 THR A O 1
ATOM 717 N N . ILE A 1 88 ? 16.356 24.982 -14.894 1.00 63.56 88 ILE A N 1
ATOM 718 C CA . ILE A 1 88 ? 16.468 23.652 -15.509 1.00 63.56 88 ILE A CA 1
ATOM 719 C C . ILE A 1 88 ? 15.601 23.583 -16.777 1.00 63.56 88 ILE A C 1
ATOM 721 O O . ILE A 1 88 ? 14.556 24.224 -16.867 1.00 63.56 88 ILE A O 1
ATOM 725 N N . GLU A 1 89 ? 16.032 22.812 -17.786 1.00 60.22 89 GLU A N 1
ATOM 726 C CA . GLU A 1 89 ? 15.290 22.638 -19.042 1.00 60.22 89 GLU A CA 1
ATOM 727 C C . GLU A 1 89 ? 13.792 22.366 -18.813 1.00 60.22 89 GLU A C 1
ATOM 729 O O . GLU A 1 89 ? 13.421 21.478 -18.046 1.00 60.22 89 GLU A O 1
ATOM 734 N N . LYS A 1 90 ? 12.922 23.042 -19.582 1.00 57.38 90 LYS A N 1
ATOM 735 C CA . LYS A 1 90 ? 11.444 22.959 -19.493 1.00 57.38 90 LYS A CA 1
ATOM 736 C C . LYS A 1 90 ? 10.844 21.546 -19.618 1.00 57.38 90 LYS A C 1
ATOM 738 O O . LYS A 1 90 ? 9.642 21.372 -19.425 1.00 57.38 90 LYS A O 1
ATOM 743 N N . LYS A 1 91 ? 11.645 20.538 -19.979 1.00 56.94 91 LYS A N 1
ATOM 744 C CA . LYS A 1 91 ? 11.239 19.124 -20.012 1.00 56.94 91 LYS A CA 1
ATOM 745 C C . LYS A 1 91 ? 11.178 18.491 -18.615 1.00 56.94 91 LYS A C 1
ATOM 747 O O . LYS A 1 91 ? 10.464 17.506 -18.440 1.00 56.94 91 LYS A O 1
ATOM 752 N N . VAL A 1 92 ? 11.875 19.056 -17.630 1.00 54.84 92 VAL A N 1
ATOM 753 C CA . VAL A 1 92 ? 11.904 18.577 -16.245 1.00 54.84 92 VAL A CA 1
ATOM 754 C C . VAL A 1 92 ? 10.767 19.222 -15.465 1.00 54.84 92 VAL A C 1
ATOM 756 O O . VAL A 1 92 ? 10.792 20.415 -15.191 1.00 54.84 92 VAL A O 1
ATOM 759 N N . LYS A 1 93 ? 9.748 18.438 -15.104 1.00 59.31 93 LYS A N 1
ATOM 760 C CA . LYS A 1 93 ? 8.611 18.944 -14.317 1.00 59.31 93 LYS A CA 1
ATOM 761 C C . LYS A 1 93 ? 8.793 18.766 -12.813 1.00 59.31 93 LYS A C 1
ATOM 763 O O . LYS A 1 93 ? 8.162 19.472 -12.029 1.00 59.31 93 LYS A O 1
ATOM 768 N N . THR A 1 94 ? 9.594 17.794 -12.386 1.00 61.53 94 THR A N 1
ATOM 769 C CA . THR A 1 94 ? 9.641 17.366 -10.987 1.00 61.53 94 THR A CA 1
ATOM 770 C C . THR A 1 94 ? 10.993 16.749 -10.631 1.00 61.53 94 THR A C 1
ATOM 772 O O . THR A 1 94 ? 11.603 16.052 -11.442 1.00 61.53 94 THR A O 1
ATOM 775 N N . ILE A 1 95 ? 11.437 16.980 -9.396 1.00 64.88 95 ILE A N 1
ATOM 776 C CA . ILE A 1 95 ? 12.676 16.469 -8.807 1.00 64.88 95 ILE A CA 1
ATOM 777 C C . ILE A 1 95 ? 12.343 15.657 -7.546 1.00 64.88 95 ILE A C 1
ATOM 779 O O . ILE A 1 95 ? 11.472 16.050 -6.775 1.00 64.88 95 ILE A O 1
ATOM 783 N N . LEU A 1 96 ? 13.034 14.538 -7.335 1.00 68.94 96 LEU A N 1
ATOM 784 C CA . LEU A 1 96 ? 13.030 13.741 -6.110 1.00 68.94 96 LEU A CA 1
ATOM 785 C C . LEU A 1 96 ? 14.335 13.985 -5.351 1.00 68.94 96 LEU A C 1
ATOM 787 O O . LEU A 1 96 ? 15.417 13.687 -5.861 1.00 68.94 96 LEU A O 1
ATOM 791 N N . LYS A 1 97 ? 14.228 14.517 -4.137 1.00 72.19 97 LYS A N 1
ATOM 792 C CA . LYS A 1 97 ? 15.350 14.777 -3.239 1.00 72.19 97 LYS A CA 1
ATOM 793 C C . LYS A 1 97 ? 15.638 13.541 -2.411 1.00 72.19 97 LYS A C 1
ATOM 795 O O . LYS A 1 97 ? 14.873 13.196 -1.517 1.00 72.19 97 LYS A O 1
ATOM 800 N N . LEU A 1 98 ? 16.732 12.860 -2.720 1.00 74.69 98 LEU A N 1
ATOM 801 C CA . LEU A 1 98 ? 17.059 11.567 -2.122 1.00 74.69 98 LEU A CA 1
ATOM 802 C C . LEU A 1 98 ? 17.457 11.669 -0.644 1.00 74.69 98 LEU A C 1
ATOM 804 O O . LEU A 1 98 ? 17.560 10.641 0.012 1.00 74.69 98 LEU A O 1
ATOM 808 N N . ASP A 1 99 ? 17.680 12.876 -0.130 1.00 73.00 99 ASP A N 1
ATOM 809 C CA . ASP A 1 99 ? 18.078 13.210 1.240 1.00 73.00 99 ASP A CA 1
ATOM 810 C C . ASP A 1 99 ? 16.908 13.637 2.147 1.00 73.00 99 ASP A C 1
ATOM 812 O O . ASP A 1 99 ? 17.093 13.782 3.353 1.00 73.00 99 ASP A O 1
ATOM 816 N N . GLN A 1 100 ? 15.707 13.836 1.596 1.00 66.00 100 GLN A N 1
ATOM 817 C CA . GLN A 1 100 ? 14.546 14.378 2.315 1.00 66.00 100 GLN A CA 1
ATOM 818 C C . GLN A 1 100 ? 13.345 13.433 2.183 1.00 66.00 100 GLN A C 1
ATOM 820 O O . GLN A 1 100 ? 13.189 12.786 1.154 1.00 66.00 100 GLN A O 1
ATOM 825 N N . MET A 1 101 ? 12.487 13.341 3.205 1.00 59.75 101 MET A N 1
ATOM 826 C CA . MET A 1 101 ? 11.276 12.495 3.191 1.00 59.75 101 MET A CA 1
ATOM 827 C C . MET A 1 101 ? 10.053 13.258 2.657 1.00 59.75 101 MET A C 1
ATOM 829 O O . MET A 1 101 ? 9.966 14.476 2.810 1.00 59.75 101 MET A O 1
ATOM 833 N N . ASP A 1 102 ? 9.126 12.548 2.007 1.00 60.97 102 ASP A N 1
ATOM 834 C CA . ASP A 1 102 ? 8.038 13.156 1.221 1.00 60.97 102 ASP A CA 1
ATOM 835 C C . ASP A 1 102 ? 6.895 13.805 2.018 1.00 60.97 102 ASP A C 1
ATOM 837 O O . ASP A 1 102 ? 6.511 13.329 3.084 1.00 60.97 102 ASP A O 1
ATOM 841 N N . ILE A 1 103 ? 6.301 14.853 1.421 1.00 49.47 103 ILE A N 1
ATOM 842 C CA . ILE A 1 103 ? 5.022 15.490 1.808 1.00 49.47 103 ILE A CA 1
ATOM 843 C C . ILE A 1 1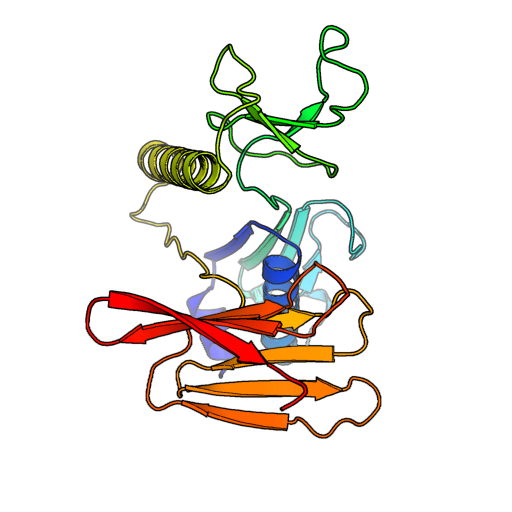03 ? 4.032 15.676 0.622 1.00 49.47 103 ILE A C 1
ATOM 845 O O . ILE A 1 103 ? 3.001 16.327 0.775 1.00 49.47 103 ILE A O 1
ATOM 849 N N . THR A 1 104 ? 4.273 14.998 -0.512 1.00 45.16 104 THR A N 1
ATOM 850 C CA . THR A 1 104 ? 3.398 14.710 -1.682 1.00 45.16 104 THR A CA 1
ATOM 851 C C . THR A 1 104 ? 3.241 15.729 -2.825 1.00 45.16 104 THR A C 1
ATOM 853 O O . THR A 1 104 ? 2.883 16.883 -2.623 1.00 45.16 104 THR A O 1
ATOM 856 N N . SER A 1 105 ? 3.377 15.230 -4.071 1.00 40.12 105 SER A N 1
ATOM 857 C CA . SER A 1 105 ? 2.723 15.658 -5.339 1.00 40.12 105 SER A CA 1
ATOM 858 C C . SER A 1 105 ? 2.991 14.591 -6.441 1.00 40.12 105 SER A C 1
ATOM 860 O O . SER A 1 105 ? 3.495 13.526 -6.113 1.00 40.12 105 SER A O 1
ATOM 862 N N . THR A 1 106 ? 2.631 14.773 -7.726 1.00 37.50 106 THR A N 1
ATOM 863 C CA . THR A 1 106 ? 2.803 13.778 -8.827 1.00 37.50 106 THR A CA 1
ATOM 864 C C . THR A 1 106 ? 3.163 14.405 -10.179 1.00 37.50 106 THR A C 1
ATOM 866 O O . THR A 1 106 ? 2.330 15.145 -10.697 1.00 37.50 106 THR A O 1
ATOM 869 N N . GLN A 1 107 ? 4.322 14.053 -10.773 1.00 39.88 107 GLN A N 1
ATOM 870 C CA . GLN A 1 107 ? 4.641 13.991 -12.226 1.00 39.88 107 GLN A CA 1
ATOM 871 C C . GLN A 1 107 ? 6.154 13.719 -12.465 1.00 39.88 107 GLN A C 1
ATOM 873 O O . GLN A 1 107 ? 6.910 13.629 -11.507 1.00 39.88 107 GLN A O 1
ATOM 878 N N . GLY A 1 108 ? 6.570 13.494 -13.725 1.00 48.97 108 GLY A N 1
ATOM 879 C CA . GLY A 1 108 ? 7.853 12.878 -14.135 1.00 48.97 108 GLY A CA 1
ATOM 880 C C . GLY A 1 108 ? 9.132 13.400 -13.458 1.00 48.97 108 GLY A C 1
ATOM 881 O O . GLY A 1 108 ? 9.366 14.606 -13.415 1.00 48.97 108 GLY A O 1
ATOM 882 N N . CYS A 1 109 ? 9.952 12.463 -12.964 1.00 53.69 109 CYS A N 1
ATOM 883 C CA . CYS A 1 109 ? 10.949 12.698 -11.917 1.00 53.69 109 CYS A CA 1
ATOM 884 C C . CYS A 1 109 ? 12.406 12.658 -12.403 1.00 53.69 109 CYS A C 1
ATOM 886 O O . CYS A 1 109 ? 12.790 11.772 -13.165 1.00 53.69 109 CYS A O 1
ATOM 888 N N . TYR A 1 110 ? 13.220 13.559 -11.856 1.00 65.25 110 TYR A N 1
ATOM 889 C CA . TYR A 1 110 ? 14.688 13.555 -11.897 1.00 65.25 110 TYR A CA 1
ATOM 890 C C . TYR A 1 110 ? 15.233 13.471 -10.464 1.00 65.25 110 TYR A C 1
ATOM 892 O O . TYR A 1 110 ? 14.495 13.764 -9.529 1.00 65.25 110 TYR A O 1
ATOM 900 N N . PHE A 1 111 ? 16.488 13.068 -10.258 1.00 75.19 111 PHE A N 1
ATOM 901 C CA . PHE A 1 111 ? 17.031 12.820 -8.914 1.00 75.19 111 PHE A CA 1
ATOM 902 C C . PHE A 1 111 ? 17.968 13.938 -8.455 1.00 75.19 111 PHE A C 1
ATOM 904 O O . PHE A 1 111 ? 18.794 14.412 -9.233 1.00 75.19 111 PHE A O 1
ATOM 911 N N . GLN A 1 112 ? 17.856 14.340 -7.192 1.00 73.06 112 GLN A N 1
ATOM 912 C CA . GLN A 1 112 ? 18.709 15.346 -6.566 1.00 73.06 112 GLN A CA 1
ATOM 913 C C . GLN A 1 112 ? 19.380 14.775 -5.314 1.00 73.06 112 GLN A C 1
ATOM 915 O O . GLN A 1 112 ? 18.734 14.158 -4.466 1.00 73.06 112 GLN A O 1
ATOM 920 N N . GLU A 1 113 ? 20.682 15.020 -5.214 1.00 75.38 113 GLU A N 1
ATOM 921 C CA . GLU A 1 113 ? 21.460 14.974 -3.971 1.00 75.38 113 GLU A CA 1
ATOM 922 C C . GLU A 1 113 ? 21.657 16.426 -3.494 1.00 75.38 113 GLU A C 1
ATOM 924 O O . GLU A 1 113 ? 21.488 17.321 -4.317 1.00 75.38 113 GLU A O 1
ATOM 929 N N . PRO A 1 114 ? 21.974 16.696 -2.214 1.00 64.75 114 PRO A N 1
ATOM 930 C CA . PRO A 1 114 ? 21.651 17.941 -1.500 1.00 64.75 114 PRO A CA 1
ATOM 931 C C . PRO A 1 114 ? 21.695 19.257 -2.299 1.00 64.75 114 PRO A C 1
ATOM 933 O O . PRO A 1 114 ? 20.759 20.051 -2.205 1.00 64.75 114 PRO A O 1
ATOM 936 N N . GLU A 1 115 ? 22.706 19.467 -3.147 1.00 73.31 115 GLU A N 1
ATOM 937 C CA . GLU A 1 115 ? 22.854 20.684 -3.962 1.00 73.31 115 GLU A CA 1
ATOM 938 C C . GLU A 1 115 ? 22.825 20.456 -5.488 1.00 73.31 115 GLU A C 1
ATOM 940 O O . GLU A 1 115 ? 22.712 21.417 -6.245 1.00 73.31 115 GLU A O 1
ATOM 945 N N . ASP A 1 116 ? 22.836 19.203 -5.959 1.00 75.75 116 ASP A N 1
ATOM 946 C CA . ASP A 1 116 ? 23.017 18.862 -7.374 1.00 75.75 116 ASP A CA 1
ATOM 947 C C . ASP A 1 116 ? 21.901 17.967 -7.923 1.00 75.75 116 ASP A C 1
ATOM 949 O O . ASP A 1 116 ? 21.705 16.827 -7.484 1.00 75.75 116 ASP A O 1
ATOM 953 N N . VAL A 1 117 ? 21.249 18.429 -8.994 1.00 75.94 117 VAL A N 1
ATOM 954 C CA . VAL A 1 117 ? 20.360 17.589 -9.808 1.00 75.94 117 VAL A CA 1
ATOM 955 C C . VAL A 1 117 ? 21.202 16.677 -10.700 1.00 75.94 117 VAL A C 1
ATOM 957 O O . VAL A 1 117 ? 21.920 17.127 -11.595 1.00 75.94 117 VAL A O 1
ATOM 960 N N . LYS A 1 118 ? 21.114 15.367 -10.472 1.00 76.69 118 LYS A N 1
ATOM 961 C CA . LYS A 1 118 ? 21.900 14.354 -11.179 1.00 76.69 118 LYS A CA 1
ATOM 962 C C . LYS A 1 118 ? 21.118 13.816 -12.379 1.00 76.69 118 LYS A C 1
ATOM 964 O O . LYS A 1 118 ? 20.386 12.834 -12.279 1.00 76.69 118 LYS A O 1
ATOM 969 N N . MET A 1 119 ? 21.337 14.425 -13.545 1.00 70.44 119 MET A N 1
ATOM 970 C CA . MET A 1 119 ? 20.680 14.028 -14.805 1.00 70.44 119 MET A CA 1
ATOM 971 C C . MET A 1 119 ? 21.051 12.615 -15.289 1.00 70.44 119 MET A C 1
ATOM 973 O O . MET A 1 119 ? 20.248 11.969 -15.954 1.00 70.44 119 MET A O 1
ATOM 977 N N . ASN A 1 120 ? 22.244 12.125 -14.936 1.00 73.06 120 ASN A N 1
ATOM 978 C CA . ASN A 1 120 ? 22.771 10.830 -15.391 1.00 73.06 120 ASN A CA 1
ATOM 979 C C . ASN A 1 120 ? 22.641 9.711 -14.338 1.00 73.06 120 ASN A C 1
ATOM 981 O O . ASN A 1 120 ? 23.238 8.647 -14.496 1.00 73.06 120 ASN A O 1
ATOM 985 N N . MET A 1 121 ? 21.913 9.940 -13.238 1.00 76.31 121 MET A N 1
ATOM 986 C CA . MET A 1 121 ? 21.742 8.927 -12.194 1.00 76.31 121 MET A CA 1
ATOM 987 C C . MET A 1 121 ? 20.800 7.813 -12.663 1.00 76.31 121 MET A C 1
ATOM 989 O O . MET A 1 121 ? 19.716 8.070 -13.186 1.00 76.31 121 MET A O 1
ATOM 993 N N . THR A 1 122 ? 21.200 6.559 -12.440 1.00 73.50 122 THR A N 1
ATOM 994 C CA . THR A 1 122 ? 20.345 5.406 -12.746 1.00 73.50 122 THR A CA 1
ATOM 995 C C . THR A 1 122 ? 19.209 5.271 -11.729 1.00 73.50 122 THR A C 1
ATOM 997 O O . THR A 1 122 ? 19.353 5.631 -10.560 1.00 73.50 122 THR A O 1
ATOM 1000 N N . VAL A 1 123 ? 18.090 4.680 -12.156 1.00 68.38 123 VAL A N 1
ATOM 1001 C CA . VAL A 1 123 ? 16.942 4.401 -11.276 1.00 68.38 123 VAL A CA 1
ATOM 1002 C C . VAL A 1 123 ? 17.326 3.480 -10.112 1.00 68.38 123 VAL A C 1
ATOM 1004 O O . VAL A 1 123 ? 16.821 3.659 -9.008 1.00 68.38 123 VAL A O 1
ATOM 1007 N N . GLU A 1 124 ? 18.232 2.521 -10.329 1.00 68.44 124 GLU A N 1
ATOM 1008 C CA . GLU A 1 124 ? 18.696 1.623 -9.264 1.00 68.44 124 GLU A CA 1
ATOM 1009 C C . GLU A 1 124 ? 19.466 2.391 -8.184 1.00 68.44 124 GLU A C 1
ATOM 1011 O O . GLU A 1 124 ? 19.190 2.235 -6.994 1.00 68.44 124 GLU A O 1
ATOM 1016 N N . SER A 1 125 ? 20.407 3.247 -8.593 1.00 74.44 125 SER A N 1
ATOM 1017 C CA . SER A 1 125 ? 21.182 4.076 -7.666 1.00 74.44 125 SER A CA 1
ATOM 1018 C C . SER A 1 125 ? 20.270 5.006 -6.870 1.00 74.44 125 SER A C 1
ATOM 1020 O O . SER A 1 125 ? 20.386 5.078 -5.649 1.00 74.44 125 SER A O 1
ATOM 1022 N N . ALA A 1 126 ? 19.318 5.654 -7.546 1.00 72.75 126 ALA A N 1
ATOM 1023 C CA . ALA A 1 126 ? 18.341 6.514 -6.898 1.00 72.75 126 ALA A CA 1
ATOM 1024 C C . ALA A 1 126 ? 17.486 5.751 -5.878 1.00 72.75 126 ALA A C 1
ATOM 1026 O O . ALA A 1 126 ? 17.372 6.181 -4.734 1.00 72.75 126 ALA A O 1
ATOM 1027 N N . TYR A 1 127 ? 16.954 4.583 -6.251 1.00 75.44 127 TYR A N 1
ATOM 1028 C CA . TYR A 1 127 ? 16.168 3.738 -5.351 1.00 75.44 127 TYR A CA 1
ATOM 1029 C C . TYR A 1 127 ? 16.971 3.315 -4.115 1.00 75.44 127 TYR A C 1
ATOM 1031 O O . TYR A 1 127 ? 16.496 3.438 -2.987 1.00 75.44 127 TYR A O 1
ATOM 1039 N N . ARG A 1 128 ? 18.215 2.861 -4.312 1.00 77.50 128 ARG A N 1
ATOM 1040 C CA . ARG A 1 128 ? 19.118 2.479 -3.217 1.00 77.50 128 ARG A CA 1
ATOM 1041 C C . ARG A 1 128 ? 19.362 3.649 -2.264 1.00 77.50 128 ARG A C 1
ATOM 1043 O O . ARG A 1 128 ? 19.300 3.467 -1.050 1.00 77.50 128 ARG A O 1
ATOM 1050 N N . ASN A 1 129 ? 19.608 4.837 -2.807 1.00 81.00 129 ASN A N 1
ATOM 1051 C CA . ASN A 1 129 ? 19.814 6.048 -2.021 1.00 81.00 129 ASN A CA 1
ATOM 1052 C C . ASN A 1 129 ? 18.551 6.427 -1.234 1.00 81.00 129 ASN A C 1
ATOM 1054 O O . ASN A 1 129 ? 18.649 6.640 -0.028 1.00 81.00 129 ASN A O 1
ATOM 1058 N N . SER A 1 130 ? 17.369 6.404 -1.860 1.00 80.38 130 SER A N 1
ATOM 1059 C CA . SER A 1 130 ? 16.088 6.645 -1.180 1.00 80.38 130 SER A CA 1
ATOM 1060 C C . SER A 1 130 ? 15.859 5.695 -0.003 1.00 80.38 130 SER A C 1
ATOM 1062 O O . SER A 1 130 ? 15.514 6.141 1.092 1.00 80.38 130 SER A O 1
ATOM 1064 N N . ILE A 1 131 ? 16.086 4.390 -0.195 1.00 82.81 131 ILE A N 1
ATOM 1065 C CA . ILE A 1 131 ? 15.926 3.396 0.875 1.00 82.81 131 ILE A CA 1
ATOM 1066 C C . ILE A 1 131 ? 16.925 3.646 2.006 1.00 82.81 131 ILE A C 1
ATOM 1068 O O . ILE A 1 131 ? 16.544 3.614 3.174 1.00 82.81 131 ILE A O 1
ATOM 1072 N N . ASN A 1 132 ? 18.185 3.947 1.686 1.00 84.12 132 ASN A N 1
ATOM 1073 C CA . ASN A 1 132 ? 19.194 4.258 2.697 1.00 84.12 132 ASN A CA 1
ATOM 1074 C C . ASN A 1 132 ? 18.824 5.497 3.522 1.00 84.12 132 ASN A C 1
ATOM 1076 O O . ASN A 1 132 ? 19.013 5.497 4.738 1.00 84.12 132 ASN A O 1
ATOM 1080 N N . THR A 1 133 ? 18.285 6.537 2.889 1.00 82.69 133 THR A N 1
ATOM 1081 C CA . THR A 1 133 ? 17.807 7.742 3.578 1.00 82.69 133 THR A CA 1
ATOM 1082 C C . THR A 1 133 ? 16.645 7.429 4.508 1.00 82.69 133 THR A C 1
ATOM 1084 O O . THR A 1 133 ? 16.682 7.810 5.677 1.00 82.69 133 THR A O 1
ATOM 1087 N N . MET A 1 134 ? 15.658 6.664 4.040 1.00 83.44 134 MET A N 1
ATOM 1088 C CA . MET A 1 134 ? 14.547 6.222 4.879 1.00 83.44 134 MET A CA 1
ATOM 1089 C C . MET A 1 134 ? 15.035 5.393 6.075 1.00 83.44 134 MET A C 1
ATOM 1091 O O . MET A 1 134 ? 14.594 5.630 7.195 1.00 83.44 134 MET A O 1
ATOM 1095 N N . LEU A 1 135 ? 15.951 4.441 5.871 1.00 87.19 135 LEU A N 1
ATOM 1096 C CA . LEU A 1 135 ? 16.490 3.622 6.962 1.00 87.19 135 LEU A CA 1
ATOM 1097 C C . LEU A 1 135 ? 17.230 4.476 7.995 1.00 87.19 135 LEU A C 1
ATOM 1099 O O . LEU A 1 135 ? 17.030 4.286 9.193 1.00 87.19 135 LEU A O 1
ATOM 1103 N N . LYS A 1 136 ? 18.033 5.452 7.552 1.00 87.00 136 LYS A N 1
ATOM 1104 C CA . LYS A 1 136 ? 18.674 6.420 8.455 1.00 87.00 136 LYS A CA 1
ATOM 1105 C C . LYS A 1 136 ? 17.640 7.202 9.258 1.00 87.00 136 LYS A C 1
ATOM 1107 O O . LYS A 1 136 ? 17.781 7.300 10.470 1.00 87.00 136 LYS A O 1
ATOM 1112 N N . TRP A 1 137 ? 16.596 7.710 8.604 1.00 88.00 137 TRP A N 1
ATOM 1113 C CA . TRP A 1 137 ? 15.510 8.420 9.278 1.00 88.00 137 TRP A CA 1
ATOM 1114 C C . TRP A 1 137 ? 14.821 7.541 10.332 1.00 88.00 137 TRP A C 1
ATOM 1116 O O . TRP A 1 137 ? 14.663 7.978 11.465 1.00 88.00 137 TRP A O 1
ATOM 1126 N N . ILE A 1 138 ? 14.511 6.277 10.015 1.00 86.81 138 ILE A N 1
ATOM 1127 C CA . ILE A 1 138 ? 13.924 5.328 10.978 1.00 86.81 138 ILE A CA 1
ATOM 1128 C C . ILE A 1 138 ? 14.844 5.146 12.186 1.00 86.81 138 ILE A C 1
ATOM 1130 O O . ILE A 1 138 ? 14.390 5.229 13.322 1.00 86.81 138 ILE A O 1
ATOM 1134 N N . HIS A 1 139 ? 16.139 4.931 11.957 1.00 86.38 139 HIS A N 1
ATOM 1135 C CA . HIS A 1 139 ? 17.099 4.739 13.042 1.00 86.38 139 HIS A CA 1
ATOM 1136 C C . HIS A 1 139 ? 17.260 5.963 13.952 1.00 86.38 139 HIS A C 1
ATOM 1138 O O . HIS A 1 139 ? 17.601 5.788 15.120 1.00 86.38 139 HIS A O 1
ATOM 1144 N N . MET A 1 140 ? 17.050 7.174 13.432 1.00 87.31 140 MET A N 1
ATOM 1145 C CA . MET A 1 140 ? 17.206 8.418 14.194 1.00 87.31 140 MET A CA 1
ATOM 1146 C C . MET A 1 140 ? 15.915 8.855 14.891 1.00 87.31 140 MET A C 1
ATOM 1148 O O . MET A 1 140 ? 15.962 9.283 16.039 1.00 87.31 140 MET A O 1
ATOM 1152 N N . GLU A 1 141 ? 14.774 8.741 14.211 1.00 88.12 141 GLU A N 1
ATOM 1153 C CA . GLU A 1 141 ? 13.516 9.373 14.629 1.00 88.12 141 GLU A CA 1
ATOM 1154 C C . GLU A 1 141 ? 12.497 8.379 15.206 1.00 88.12 141 GLU A C 1
ATOM 1156 O O . GLU A 1 141 ? 11.590 8.773 15.943 1.00 88.12 141 GLU A O 1
ATOM 1161 N N . VAL A 1 142 ? 12.607 7.082 14.888 1.00 86.56 142 VAL A N 1
ATOM 1162 C CA . VAL A 1 142 ? 11.618 6.075 15.299 1.00 86.56 142 VAL A CA 1
ATOM 1163 C C . VAL A 1 142 ? 12.100 5.304 16.521 1.00 86.56 142 VAL A C 1
ATOM 1165 O O . VAL A 1 142 ? 13.115 4.608 16.507 1.00 86.56 142 VAL A O 1
ATOM 1168 N N . ASN A 1 143 ? 11.305 5.355 17.590 1.00 88.50 143 ASN A N 1
ATOM 1169 C CA . ASN A 1 143 ? 11.543 4.535 18.767 1.00 88.50 143 ASN A CA 1
ATOM 1170 C C . ASN A 1 143 ? 11.100 3.081 18.518 1.00 88.50 143 ASN A C 1
ATOM 1172 O O . ASN A 1 143 ? 9.921 2.739 18.598 1.00 88.50 143 ASN A O 1
ATOM 1176 N N . MET A 1 144 ? 12.061 2.194 18.272 1.00 88.25 144 MET A N 1
ATOM 1177 C CA . MET A 1 144 ? 11.792 0.779 17.989 1.00 88.25 144 MET A CA 1
ATOM 1178 C C . MET A 1 144 ? 11.323 -0.039 19.209 1.00 88.25 144 MET A C 1
ATOM 1180 O O . MET A 1 144 ? 10.922 -1.186 19.045 1.00 88.25 144 MET A O 1
ATOM 1184 N N . SER A 1 145 ? 11.337 0.517 20.431 1.00 88.38 145 SER A N 1
ATOM 1185 C CA . SER A 1 145 ? 10.815 -0.182 21.624 1.00 88.38 145 SER A CA 1
ATOM 1186 C C . SER A 1 145 ? 9.285 -0.247 21.666 1.00 88.38 145 SER A C 1
ATOM 1188 O O . SER A 1 145 ? 8.721 -1.143 22.289 1.00 88.38 145 SER A O 1
ATOM 1190 N N . ASN A 1 146 ? 8.612 0.693 20.998 1.00 87.25 146 ASN A N 1
ATOM 1191 C CA . ASN A 1 146 ? 7.152 0.778 20.944 1.00 87.25 146 ASN A CA 1
ATOM 1192 C C . ASN A 1 146 ? 6.603 0.815 19.509 1.00 87.25 146 ASN A C 1
ATOM 1194 O O . ASN A 1 146 ? 5.388 0.814 19.325 1.00 87.25 146 ASN A O 1
ATOM 1198 N N . THR A 1 147 ? 7.480 0.823 18.501 1.00 89.44 147 THR A N 1
ATOM 1199 C CA . THR A 1 147 ? 7.108 0.887 17.088 1.00 89.44 147 THR A CA 1
ATOM 1200 C C . THR A 1 147 ? 7.641 -0.327 16.344 1.00 89.44 147 THR A C 1
ATOM 1202 O O . THR A 1 147 ? 8.833 -0.620 16.375 1.00 89.44 147 THR A O 1
ATOM 1205 N N . HIS A 1 148 ? 6.753 -1.006 15.620 1.00 89.25 148 HIS A N 1
ATOM 1206 C CA . HIS A 1 148 ? 7.120 -2.075 14.697 1.00 89.25 148 HIS A CA 1
ATOM 1207 C C . HIS A 1 148 ? 7.036 -1.544 13.267 1.00 89.25 148 HIS A C 1
ATOM 1209 O O . HIS A 1 148 ? 5.987 -1.052 12.851 1.00 89.25 148 HIS A O 1
ATOM 1215 N N . VAL A 1 149 ? 8.136 -1.646 12.521 1.00 87.12 149 VAL A N 1
ATOM 1216 C CA . VAL A 1 149 ? 8.220 -1.188 11.129 1.00 87.12 149 VAL A CA 1
ATOM 1217 C C . VAL A 1 149 ? 8.209 -2.397 10.200 1.00 87.12 149 VAL A C 1
ATOM 1219 O O . VAL A 1 149 ? 8.998 -3.324 10.371 1.00 87.12 149 VAL A O 1
ATOM 1222 N N . PHE A 1 150 ? 7.326 -2.371 9.203 1.00 87.19 150 PHE A N 1
ATOM 1223 C CA . PHE A 1 150 ? 7.199 -3.419 8.195 1.00 87.19 150 PHE A CA 1
ATOM 1224 C C . PHE A 1 150 ? 7.420 -2.828 6.808 1.00 87.19 150 PHE A C 1
ATOM 1226 O O . PHE A 1 150 ? 6.806 -1.823 6.452 1.00 87.19 150 PHE A O 1
ATOM 1233 N N . PHE A 1 151 ? 8.257 -3.486 6.007 1.00 82.81 151 PHE A N 1
ATOM 1234 C CA . PHE A 1 151 ? 8.429 -3.142 4.601 1.00 82.81 151 PHE A CA 1
ATOM 1235 C C . PHE A 1 151 ? 7.618 -4.085 3.737 1.00 82.81 151 PHE A C 1
ATOM 1237 O O . PHE A 1 151 ? 7.778 -5.305 3.787 1.00 82.81 151 PHE A O 1
ATOM 1244 N N . ARG A 1 152 ? 6.754 -3.501 2.914 1.00 78.38 152 ARG A N 1
ATOM 1245 C CA . ARG A 1 152 ? 6.097 -4.230 1.844 1.00 78.38 152 ARG A CA 1
ATOM 1246 C C . ARG A 1 152 ? 7.044 -4.336 0.655 1.00 78.38 152 ARG A C 1
ATOM 1248 O O . ARG A 1 152 ? 7.562 -3.331 0.179 1.00 78.38 152 ARG A O 1
ATOM 1255 N N . THR A 1 153 ? 7.234 -5.555 0.172 1.00 69.56 153 THR A N 1
ATOM 1256 C CA . THR A 1 153 ? 7.982 -5.834 -1.054 1.00 69.56 153 THR A CA 1
ATOM 1257 C C . THR A 1 153 ? 7.165 -5.463 -2.296 1.00 69.56 153 THR A C 1
ATOM 1259 O O . THR A 1 153 ? 5.993 -5.085 -2.201 1.00 69.56 153 THR A O 1
ATOM 1262 N N . TYR A 1 154 ? 7.787 -5.534 -3.476 1.00 68.62 154 TYR A N 1
ATOM 1263 C CA . TYR A 1 154 ? 7.129 -5.226 -4.745 1.00 68.62 154 TYR A CA 1
ATOM 1264 C C . TYR A 1 154 ? 5.787 -5.948 -4.881 1.00 68.62 154 TYR A C 1
ATOM 1266 O O . TYR A 1 154 ? 5.645 -7.114 -4.516 1.00 68.62 154 TYR A O 1
ATOM 1274 N N . ALA A 1 155 ? 4.787 -5.244 -5.411 1.00 66.69 155 ALA A N 1
ATOM 1275 C CA . ALA A 1 155 ? 3.496 -5.859 -5.655 1.00 66.69 155 ALA A CA 1
ATOM 1276 C C . ALA A 1 155 ? 3.659 -6.976 -6.697 1.00 66.69 155 ALA A C 1
ATOM 1278 O O . ALA A 1 155 ? 4.193 -6.712 -7.777 1.00 66.69 155 ALA A O 1
ATOM 1279 N N . PRO A 1 156 ? 3.155 -8.189 -6.430 1.00 70.31 156 PRO A N 1
ATOM 1280 C CA . PRO A 1 156 ? 3.246 -9.294 -7.372 1.00 70.31 156 PRO A CA 1
ATOM 1281 C C . PRO A 1 156 ? 2.214 -9.161 -8.500 1.00 70.31 156 PRO A C 1
ATOM 1283 O O . PRO A 1 156 ? 1.806 -10.155 -9.076 1.00 70.31 156 PRO A O 1
ATOM 1286 N N . VAL A 1 157 ? 1.719 -7.951 -8.778 1.00 75.81 157 VAL A N 1
ATOM 1287 C CA . VAL A 1 157 ? 0.655 -7.691 -9.749 1.00 75.81 157 VAL A CA 1
ATOM 1288 C C . VAL A 1 157 ? 1.004 -6.494 -10.623 1.00 75.81 157 VAL A C 1
ATOM 1290 O O . VAL A 1 157 ? 1.529 -5.494 -10.131 1.00 75.81 157 VAL A O 1
ATOM 1293 N N . HIS A 1 158 ? 0.703 -6.576 -11.917 1.00 78.88 158 HIS A N 1
ATOM 1294 C CA . HIS A 1 158 ? 0.967 -5.497 -12.870 1.00 78.88 158 HIS A CA 1
ATOM 1295 C C . HIS A 1 158 ? -0.057 -5.518 -14.004 1.00 78.88 158 HIS A C 1
ATOM 1297 O O . HIS A 1 158 ? -0.311 -6.578 -14.565 1.00 78.88 158 HIS A O 1
ATOM 1303 N N . PHE A 1 159 ? -0.615 -4.363 -14.368 1.00 79.88 159 PHE A N 1
ATOM 1304 C CA . PHE A 1 159 ? -1.465 -4.232 -15.557 1.00 79.88 159 PHE A CA 1
ATOM 1305 C C . PHE A 1 159 ? -0.614 -4.046 -16.818 1.00 79.88 159 PHE A C 1
ATOM 1307 O O . PHE A 1 159 ? 0.486 -3.482 -16.756 1.00 79.88 159 PHE A O 1
ATOM 1314 N N . SER A 1 160 ? -1.101 -4.526 -17.958 1.00 80.19 160 SER A N 1
ATOM 1315 C CA . SER A 1 160 ? -0.560 -4.168 -19.267 1.00 80.19 160 SER A CA 1
ATOM 1316 C C . SER A 1 160 ? -0.851 -2.697 -19.580 1.00 80.19 160 SER A C 1
ATOM 1318 O O . SER A 1 160 ? -1.710 -2.064 -18.962 1.00 80.19 160 SER A O 1
ATOM 1320 N N . LEU A 1 161 ? -0.094 -2.117 -20.514 1.00 76.88 161 LEU A N 1
ATOM 1321 C CA . LEU A 1 161 ? -0.187 -0.687 -20.833 1.00 76.88 161 LEU A CA 1
ATOM 1322 C C . LEU A 1 161 ? -1.558 -0.298 -21.414 1.00 76.88 161 LEU A C 1
ATOM 1324 O O . LEU A 1 161 ? -2.058 0.788 -21.138 1.00 76.88 161 LEU A O 1
ATOM 1328 N N . ASP A 1 162 ? -2.157 -1.203 -22.181 1.00 77.44 162 ASP A N 1
ATOM 1329 C CA . ASP A 1 162 ? -3.506 -1.103 -22.750 1.00 77.44 162 ASP A CA 1
ATOM 1330 C C . ASP A 1 162 ? -4.624 -1.394 -21.734 1.00 77.44 162 ASP A C 1
ATOM 1332 O O . ASP A 1 162 ? -5.793 -1.177 -22.034 1.00 77.44 162 ASP A O 1
ATOM 1336 N N . SER A 1 163 ? -4.280 -1.822 -20.513 1.00 81.12 163 SER A N 1
ATOM 1337 C CA . SER A 1 163 ? -5.232 -2.267 -19.490 1.00 81.12 163 SER A CA 1
ATOM 1338 C C . SER A 1 163 ? -6.122 -3.435 -19.929 1.00 81.12 163 SER A C 1
ATOM 1340 O O . SER A 1 163 ? -7.192 -3.610 -19.363 1.00 81.12 163 SER A O 1
ATOM 1342 N N . GLU A 1 164 ? -5.709 -4.248 -20.902 1.00 82.38 164 GLU A N 1
ATOM 1343 C CA . GLU A 1 164 ? -6.447 -5.459 -21.294 1.00 82.38 164 GLU A CA 1
ATOM 1344 C C . GLU A 1 164 ? -6.076 -6.670 -20.432 1.00 82.38 164 GLU A C 1
ATOM 1346 O O . GLU A 1 164 ? -6.904 -7.556 -20.194 1.00 82.38 164 GLU A O 1
ATOM 1351 N N . PHE A 1 165 ? -4.845 -6.689 -19.918 1.00 84.94 165 PHE A N 1
ATOM 1352 C CA . PHE A 1 165 ? -4.290 -7.799 -19.164 1.00 84.94 165 PHE A CA 1
ATOM 1353 C C . PHE A 1 165 ? -3.841 -7.383 -17.764 1.00 84.94 165 PHE A C 1
ATOM 1355 O O . PHE A 1 165 ? -3.272 -6.314 -17.534 1.00 84.94 165 PHE A O 1
ATOM 1362 N N . LEU A 1 166 ? -4.035 -8.287 -16.810 1.00 84.88 166 LEU A N 1
ATOM 1363 C CA . LEU A 1 166 ? -3.477 -8.211 -15.466 1.00 84.88 166 LEU A CA 1
ATOM 1364 C C . LEU A 1 166 ? -2.593 -9.432 -15.241 1.00 84.88 166 LEU A C 1
ATOM 1366 O O . LEU A 1 166 ? -3.049 -10.559 -15.366 1.00 84.88 166 LEU A O 1
ATOM 1370 N N . ALA A 1 167 ? -1.339 -9.225 -14.866 1.00 86.25 167 ALA A N 1
ATOM 1371 C CA . ALA A 1 167 ? -0.468 -10.294 -14.411 1.00 86.25 167 ALA A CA 1
ATOM 1372 C C . ALA A 1 167 ? -0.477 -10.338 -12.884 1.00 86.25 167 ALA A C 1
ATOM 1374 O O . ALA A 1 167 ? -0.490 -9.291 -12.235 1.00 86.25 167 ALA A O 1
ATOM 1375 N N . SER A 1 168 ? -0.459 -11.542 -12.322 1.00 84.31 168 SER A N 1
ATOM 1376 C CA . SER A 1 168 ? -0.308 -11.791 -10.893 1.00 84.31 168 SER A CA 1
ATOM 1377 C C . SER A 1 168 ? 0.625 -12.973 -10.650 1.00 84.31 168 SER A C 1
ATOM 1379 O O . SER A 1 168 ? 0.445 -14.019 -11.272 1.00 84.31 168 SER A O 1
ATOM 1381 N N . THR A 1 169 ? 1.568 -12.840 -9.726 1.00 82.25 169 THR A N 1
ATOM 1382 C CA . THR A 1 169 ? 2.494 -13.901 -9.318 1.00 82.25 169 THR A CA 1
ATOM 1383 C C . THR A 1 169 ? 2.267 -14.323 -7.877 1.00 82.25 169 THR A C 1
ATOM 1385 O O . THR A 1 169 ? 1.714 -13.579 -7.066 1.00 82.25 169 THR A O 1
ATOM 1388 N N . SER A 1 170 ? 2.707 -15.528 -7.548 1.00 79.12 170 SER A N 1
ATOM 1389 C CA . SER A 1 170 ? 2.638 -16.083 -6.204 1.00 79.12 170 SER A CA 1
ATOM 1390 C C . SER A 1 170 ? 3.968 -16.725 -5.825 1.00 79.12 170 SER A C 1
ATOM 1392 O O . SER A 1 170 ? 4.730 -17.208 -6.668 1.00 79.12 170 SER A O 1
ATOM 1394 N N . THR A 1 171 ? 4.237 -16.758 -4.522 1.00 75.94 171 THR A N 1
ATOM 1395 C CA . THR A 1 171 ? 5.418 -17.415 -3.951 1.00 75.94 171 THR A CA 1
ATOM 1396 C C . THR A 1 171 ? 5.364 -18.936 -4.075 1.00 75.94 171 THR A C 1
ATOM 1398 O O . THR A 1 171 ? 6.387 -19.584 -3.877 1.00 75.94 171 THR A O 1
ATOM 1401 N N . ASP A 1 172 ? 4.205 -19.499 -4.434 1.00 77.56 172 ASP A N 1
ATOM 1402 C CA . ASP A 1 172 ? 4.050 -20.903 -4.836 1.00 77.56 172 ASP A CA 1
ATOM 1403 C C . ASP A 1 172 ? 4.568 -21.195 -6.258 1.00 77.56 172 ASP A C 1
ATOM 1405 O O . ASP A 1 172 ? 4.485 -22.332 -6.713 1.00 77.56 172 ASP A O 1
ATOM 1409 N N . GLY A 1 173 ? 5.092 -20.177 -6.955 1.00 76.44 173 GLY A N 1
ATOM 1410 C CA . GLY A 1 173 ? 5.622 -20.296 -8.310 1.00 76.44 173 GLY A CA 1
ATOM 1411 C C . GLY A 1 173 ? 4.572 -20.132 -9.411 1.00 76.44 173 GLY A C 1
ATOM 1412 O O . GLY A 1 173 ? 4.912 -20.192 -10.594 1.00 76.44 173 GLY A O 1
ATOM 1413 N N . SER A 1 174 ? 3.304 -19.889 -9.068 1.00 82.62 174 SER A N 1
ATOM 1414 C CA . SER A 1 174 ? 2.265 -19.608 -10.055 1.00 82.62 174 SER A CA 1
ATOM 1415 C C . SER A 1 174 ? 2.355 -18.182 -10.596 1.00 82.62 174 SER A C 1
ATOM 1417 O O . SER A 1 174 ? 2.516 -17.195 -9.874 1.00 82.62 174 SER A O 1
ATOM 1419 N N . VAL A 1 175 ? 2.209 -18.085 -11.911 1.00 86.44 175 VAL A N 1
ATOM 1420 C CA . VAL A 1 175 ? 2.026 -16.858 -12.677 1.00 86.44 175 VAL A CA 1
ATOM 1421 C C . VAL A 1 175 ? 0.680 -16.962 -13.367 1.00 86.44 175 VAL A C 1
ATOM 1423 O O . VAL A 1 175 ? 0.410 -17.923 -14.086 1.00 86.44 175 VAL A O 1
ATOM 1426 N N . ARG A 1 176 ? -0.175 -15.969 -13.166 1.00 86.25 176 ARG A N 1
ATOM 1427 C CA . ARG A 1 176 ? -1.480 -15.881 -13.816 1.00 86.25 176 ARG A CA 1
ATOM 1428 C C . ARG A 1 176 ? -1.558 -14.604 -14.622 1.00 86.25 176 ARG A C 1
ATOM 1430 O O . ARG A 1 176 ? -1.168 -13.545 -14.138 1.00 86.25 176 ARG A O 1
ATOM 1437 N N . ILE A 1 177 ? -2.081 -14.717 -15.831 1.00 87.75 177 ILE A N 1
ATOM 1438 C CA . ILE A 1 177 ? -2.332 -13.601 -16.730 1.00 87.75 177 ILE A CA 1
ATOM 1439 C C . ILE A 1 177 ? -3.823 -13.605 -17.024 1.00 87.75 177 ILE A C 1
ATOM 1441 O O . ILE A 1 177 ? -4.351 -14.536 -17.624 1.00 87.75 177 ILE A O 1
ATOM 1445 N N . TRP A 1 178 ? -4.502 -12.581 -16.541 1.00 87.19 178 TRP A N 1
ATOM 1446 C CA . TRP A 1 178 ? -5.935 -12.398 -16.638 1.00 87.19 178 TRP A CA 1
ATOM 1447 C C . TRP A 1 178 ? -6.225 -11.481 -17.815 1.00 87.19 178 TRP A C 1
ATOM 1449 O O . TRP A 1 178 ? -5.761 -10.344 -17.814 1.00 87.19 178 TRP A O 1
ATOM 1459 N N . ASN A 1 179 ? -7.013 -11.946 -18.780 1.00 86.56 179 ASN A N 1
ATOM 1460 C CA . ASN A 1 179 ? -7.718 -11.040 -19.677 1.00 86.56 179 ASN A CA 1
ATOM 1461 C C . ASN A 1 179 ? -8.916 -10.472 -18.903 1.00 86.56 179 ASN A C 1
ATOM 1463 O O . ASN A 1 179 ? -9.761 -11.234 -18.420 1.00 86.56 179 ASN A O 1
ATOM 1467 N N . ILE A 1 180 ? -8.966 -9.146 -18.745 1.00 82.44 180 ILE A N 1
ATOM 1468 C CA . ILE A 1 180 ? -9.965 -8.475 -17.897 1.00 82.44 180 ILE A CA 1
ATOM 1469 C C . ILE A 1 180 ? -11.395 -8.765 -18.369 1.00 82.44 180 ILE A C 1
ATOM 1471 O O . ILE A 1 180 ? -12.304 -8.844 -17.543 1.00 82.44 180 ILE A O 1
ATOM 1475 N N . ASN A 1 181 ? -11.593 -8.971 -19.671 1.00 82.50 181 ASN A N 1
ATOM 1476 C CA . ASN A 1 181 ? -12.917 -9.174 -20.252 1.00 82.50 181 ASN A CA 1
ATOM 1477 C C . ASN A 1 181 ? -13.369 -10.643 -20.233 1.00 82.50 181 ASN A C 1
ATOM 1479 O O . ASN A 1 181 ? -14.567 -10.912 -20.237 1.00 82.50 181 ASN A O 1
ATOM 1483 N N . GLU A 1 182 ? -12.433 -11.594 -20.211 1.00 83.88 182 GLU A N 1
ATOM 1484 C CA . GLU A 1 182 ? -12.737 -13.027 -20.360 1.00 83.88 182 GLU A CA 1
ATOM 1485 C C . GLU A 1 182 ? -12.815 -13.771 -19.019 1.00 83.88 182 GLU A C 1
ATOM 1487 O O . GLU A 1 182 ? -13.450 -14.820 -18.926 1.00 83.88 182 GLU A O 1
ATOM 1492 N N . GLY A 1 183 ? -12.178 -13.250 -17.964 1.00 74.19 183 GLY A N 1
ATOM 1493 C CA . GLY A 1 183 ? -12.283 -13.771 -16.595 1.00 74.19 183 GLY A CA 1
ATOM 1494 C C . GLY A 1 183 ? -11.569 -15.105 -16.322 1.00 74.19 183 GLY A C 1
ATOM 1495 O O . GLY A 1 183 ? -11.422 -15.482 -15.158 1.00 74.19 183 GLY A O 1
ATOM 1496 N N . VAL 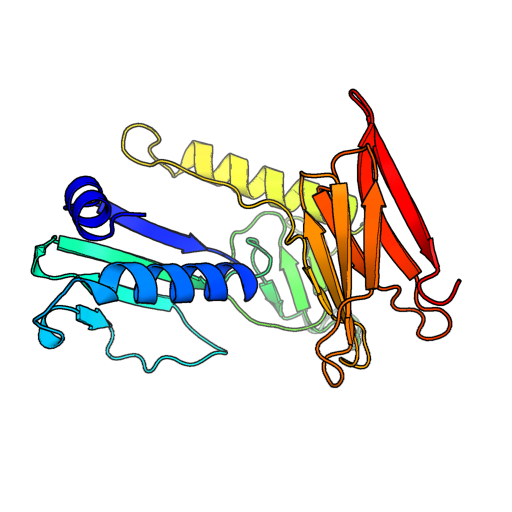A 1 184 ? -11.078 -15.806 -17.349 1.00 80.44 184 VAL A N 1
ATOM 1497 C CA . VAL A 1 184 ? -10.264 -17.023 -17.205 1.00 80.44 184 VAL A CA 1
ATOM 1498 C C . VAL A 1 184 ? -8.781 -16.670 -17.361 1.00 80.44 184 VAL A C 1
ATOM 1500 O O . VAL A 1 184 ? -8.393 -16.129 -18.396 1.00 80.44 184 VAL A O 1
ATOM 1503 N N . PRO A 1 185 ? -7.924 -16.965 -16.365 1.00 85.06 185 PRO A N 1
ATOM 1504 C CA . PRO A 1 185 ? -6.509 -16.647 -16.463 1.00 85.06 185 PRO A CA 1
ATOM 1505 C C . PRO A 1 185 ? -5.726 -17.719 -17.219 1.00 85.06 185 PRO A C 1
ATOM 1507 O O . PRO A 1 185 ? -5.841 -18.914 -16.929 1.00 85.06 185 PRO A O 1
ATOM 1510 N N . LEU A 1 186 ? -4.798 -17.285 -18.070 1.00 84.69 186 LEU A N 1
ATOM 1511 C CA . LEU A 1 186 ? -3.681 -18.125 -18.480 1.00 84.69 186 LEU A CA 1
ATOM 1512 C C . LEU A 1 186 ? -2.794 -18.353 -17.254 1.00 84.69 186 LEU A C 1
ATOM 1514 O O . LEU A 1 186 ? -2.212 -17.414 -16.713 1.00 84.69 186 LEU A O 1
ATOM 1518 N N . THR A 1 187 ? -2.714 -19.598 -16.792 1.00 84.31 187 THR A N 1
ATOM 1519 C CA . THR A 1 187 ? -1.900 -19.968 -15.630 1.00 84.31 187 THR A CA 1
ATOM 1520 C C . THR A 1 187 ? -0.666 -20.718 -16.096 1.00 84.31 187 THR A C 1
ATOM 1522 O O . THR A 1 187 ? -0.768 -21.679 -16.857 1.00 84.31 187 THR A O 1
ATOM 1525 N N . ARG A 1 188 ? 0.499 -20.309 -15.603 1.00 79.19 188 ARG A N 1
ATOM 1526 C CA . ARG A 1 188 ? 1.743 -21.055 -15.740 1.00 79.19 188 ARG A CA 1
ATOM 1527 C C . ARG A 1 188 ? 2.375 -21.242 -14.371 1.00 79.19 188 ARG A C 1
ATOM 1529 O O . ARG A 1 188 ? 2.310 -20.350 -13.533 1.00 79.19 188 ARG A O 1
ATOM 1536 N N . ASN A 1 189 ? 2.989 -22.397 -14.161 1.00 81.00 189 ASN A N 1
ATOM 1537 C CA . ASN A 1 189 ? 3.654 -22.728 -12.908 1.00 81.00 189 ASN A CA 1
ATOM 1538 C C . ASN A 1 189 ? 5.159 -22.840 -13.141 1.00 81.00 189 ASN A C 1
ATOM 1540 O O . ASN A 1 189 ? 5.598 -23.309 -14.191 1.00 81.00 189 ASN A O 1
ATOM 1544 N N . SER A 1 190 ? 5.921 -22.396 -12.155 1.00 75.62 190 SER A N 1
ATOM 1545 C CA . SER A 1 190 ? 7.371 -22.495 -12.071 1.00 75.62 190 SER A CA 1
ATOM 1546 C C . SER A 1 190 ? 7.728 -23.208 -10.771 1.00 75.62 190 SER A C 1
ATOM 1548 O O . SER A 1 190 ? 7.065 -22.993 -9.761 1.00 75.62 190 SER A O 1
ATOM 1550 N N . ASP A 1 191 ? 8.791 -24.010 -10.776 1.00 74.50 191 ASP A N 1
ATOM 1551 C CA . ASP A 1 191 ? 9.315 -24.634 -9.549 1.00 74.50 191 ASP A CA 1
ATOM 1552 C C . ASP A 1 191 ? 10.047 -23.618 -8.646 1.00 74.50 191 ASP A C 1
ATOM 1554 O O . ASP A 1 191 ? 10.301 -23.870 -7.470 1.00 74.50 191 ASP A O 1
ATOM 1558 N N . GLU A 1 192 ? 10.391 -22.453 -9.201 1.00 77.56 192 GLU A N 1
ATOM 1559 C CA . GLU A 1 192 ? 11.067 -21.357 -8.504 1.00 77.56 192 GLU A CA 1
ATOM 1560 C C . GLU A 1 192 ? 10.054 -20.368 -7.903 1.00 77.56 192 GLU A C 1
ATOM 1562 O O . GLU A 1 192 ? 9.020 -20.078 -8.514 1.00 77.56 192 GLU A O 1
ATOM 1567 N N . LYS A 1 193 ? 10.379 -19.770 -6.747 1.00 72.00 193 LYS A N 1
ATOM 1568 C CA . LYS A 1 193 ? 9.535 -18.743 -6.108 1.00 72.00 193 LYS A CA 1
ATOM 1569 C C . LYS A 1 193 ? 9.537 -17.467 -6.936 1.00 72.00 193 LYS A C 1
ATOM 1571 O O . LYS A 1 193 ? 10.607 -16.903 -7.161 1.00 72.00 193 LYS A O 1
ATOM 1576 N N . ILE A 1 194 ? 8.360 -16.983 -7.325 1.00 74.44 194 ILE A N 1
ATOM 1577 C CA . ILE A 1 194 ? 8.228 -15.757 -8.117 1.00 74.44 194 ILE A CA 1
ATOM 1578 C C . ILE A 1 194 ? 7.785 -14.606 -7.219 1.00 74.44 194 ILE A C 1
ATOM 1580 O O . ILE A 1 194 ? 6.706 -14.628 -6.629 1.00 74.44 194 ILE A O 1
ATOM 1584 N N . GLU A 1 195 ? 8.630 -13.585 -7.118 1.00 69.44 195 GLU A N 1
ATOM 1585 C CA . GLU A 1 195 ? 8.430 -12.468 -6.192 1.00 69.44 195 GLU A CA 1
ATOM 1586 C C . GLU A 1 195 ? 7.649 -11.314 -6.816 1.00 69.44 195 GLU A C 1
ATOM 1588 O O . GLU A 1 195 ? 6.867 -10.650 -6.136 1.00 69.44 195 GLU A O 1
ATOM 1593 N N . CYS A 1 196 ? 7.846 -11.055 -8.108 1.00 72.25 196 CYS A N 1
ATOM 1594 C CA . CYS A 1 196 ? 7.147 -9.983 -8.802 1.00 72.25 196 CYS A CA 1
ATOM 1595 C C . CYS A 1 196 ? 7.046 -10.238 -10.301 1.00 72.25 196 CYS A C 1
ATOM 1597 O O . CYS A 1 196 ? 7.830 -11.009 -10.854 1.00 72.25 196 CYS A O 1
ATOM 1599 N N . CYS A 1 197 ? 6.110 -9.542 -10.950 1.00 76.56 197 CYS A N 1
ATOM 1600 C CA . CYS A 1 197 ? 5.980 -9.516 -12.399 1.00 76.56 197 CYS A CA 1
ATOM 1601 C C . CYS A 1 197 ? 5.821 -8.098 -12.957 1.00 76.56 197 CYS A C 1
ATOM 1603 O O . CYS A 1 197 ? 5.263 -7.217 -12.297 1.00 76.56 197 CYS A O 1
ATOM 1605 N N . ARG A 1 198 ? 6.250 -7.877 -14.202 1.00 79.44 198 ARG A N 1
ATOM 1606 C CA . ARG A 1 198 ? 6.048 -6.617 -14.930 1.00 79.44 198 ARG A CA 1
ATOM 1607 C C . ARG A 1 198 ? 5.860 -6.864 -16.422 1.00 79.44 198 ARG A C 1
ATOM 1609 O O . ARG A 1 198 ? 6.665 -7.565 -17.023 1.00 79.44 198 ARG A O 1
ATOM 1616 N N . PHE A 1 199 ? 4.843 -6.242 -17.014 1.00 79.75 199 PHE A N 1
ATOM 1617 C CA . PHE A 1 199 ? 4.686 -6.215 -18.469 1.00 79.75 199 PHE A CA 1
ATOM 1618 C C . PHE A 1 199 ? 5.748 -5.320 -19.126 1.00 79.75 199 PHE A C 1
ATOM 1620 O O . PHE A 1 199 ? 6.098 -4.262 -18.588 1.00 79.75 199 PHE A O 1
ATOM 1627 N N . SER A 1 200 ? 6.235 -5.720 -20.300 1.00 75.31 200 SER A N 1
ATOM 1628 C CA . SER A 1 200 ? 6.989 -4.854 -21.211 1.00 75.31 200 SER A CA 1
ATOM 1629 C C . SER A 1 200 ? 6.217 -3.565 -21.497 1.00 75.31 200 SER A C 1
ATOM 1631 O O . SER A 1 200 ? 4.993 -3.544 -21.614 1.00 75.31 200 SER A O 1
ATOM 1633 N N . LYS A 1 201 ? 6.956 -2.458 -21.602 1.00 67.88 201 LYS A N 1
ATOM 1634 C CA . LYS A 1 201 ? 6.396 -1.134 -21.922 1.00 67.88 201 LYS A CA 1
ATOM 1635 C C . LYS A 1 201 ? 6.556 -0.745 -23.391 1.00 67.88 201 LYS A C 1
ATOM 1637 O O . LYS A 1 201 ? 6.098 0.325 -23.770 1.00 67.88 201 LYS A O 1
ATOM 1642 N N . ASP A 1 202 ? 7.228 -1.571 -24.193 1.00 66.75 202 ASP A N 1
ATOM 1643 C CA . ASP A 1 202 ? 7.549 -1.253 -25.589 1.00 66.75 202 ASP A CA 1
ATOM 1644 C C . ASP A 1 202 ? 6.342 -1.330 -26.540 1.00 66.75 202 ASP A C 1
ATOM 1646 O O . ASP A 1 202 ? 6.427 -0.825 -27.655 1.00 66.75 202 ASP A O 1
ATOM 1650 N N . GLY A 1 203 ? 5.218 -1.919 -26.107 1.00 56.78 203 GLY A N 1
ATOM 1651 C CA . GLY A 1 203 ? 3.967 -1.997 -26.872 1.00 56.78 203 GLY A CA 1
ATOM 1652 C C . GLY A 1 203 ? 4.022 -2.892 -28.116 1.00 56.78 203 GLY A C 1
ATOM 1653 O O . GLY A 1 203 ? 3.033 -2.986 -28.834 1.00 56.78 203 GLY A O 1
ATOM 1654 N N . THR A 1 204 ? 5.155 -3.546 -28.382 1.00 59.16 204 THR A N 1
ATOM 1655 C CA . THR A 1 204 ? 5.371 -4.362 -29.590 1.00 59.16 204 THR A CA 1
ATOM 1656 C C . THR A 1 204 ? 5.290 -5.855 -29.318 1.00 59.16 204 THR A C 1
ATOM 1658 O O . THR A 1 204 ? 4.902 -6.619 -30.201 1.00 59.16 204 THR A O 1
ATOM 1661 N N . LYS A 1 205 ? 5.637 -6.280 -28.100 1.00 60.66 205 LYS A N 1
ATOM 1662 C CA . LYS A 1 205 ? 5.493 -7.659 -27.629 1.00 60.66 205 LYS A CA 1
ATOM 1663 C C . LYS A 1 205 ? 5.048 -7.658 -26.181 1.00 60.66 205 LYS A C 1
ATOM 1665 O O . LYS A 1 205 ? 5.549 -6.864 -25.389 1.00 60.66 205 LYS A O 1
ATOM 1670 N N . LEU A 1 206 ? 4.139 -8.562 -25.832 1.00 61.62 206 LEU A N 1
ATOM 1671 C CA . LEU A 1 206 ? 3.692 -8.776 -24.460 1.00 61.62 206 LEU A CA 1
ATOM 1672 C C . LEU A 1 206 ? 4.689 -9.709 -23.762 1.00 61.62 206 LEU A C 1
ATOM 1674 O O . LEU A 1 206 ? 4.545 -10.927 -23.808 1.00 61.62 206 LEU A O 1
ATOM 1678 N N . PHE A 1 207 ? 5.716 -9.135 -23.134 1.00 71.62 207 PHE A N 1
ATOM 1679 C CA . PHE A 1 207 ? 6.628 -9.880 -22.272 1.00 71.62 207 PHE A CA 1
ATOM 1680 C C . PHE A 1 207 ? 6.257 -9.677 -20.811 1.00 71.62 207 PHE A C 1
ATOM 1682 O O . PHE A 1 207 ? 6.031 -8.547 -20.378 1.00 71.62 207 PHE A O 1
ATOM 1689 N N . LEU A 1 208 ? 6.267 -10.759 -20.038 1.00 68.88 208 LEU A N 1
ATOM 1690 C CA . LEU A 1 208 ? 6.246 -10.704 -18.587 1.00 68.88 208 LEU A CA 1
ATOM 1691 C C . LEU A 1 208 ? 7.655 -10.938 -18.051 1.00 68.88 208 LEU A C 1
ATOM 1693 O O . LEU A 1 208 ? 8.261 -11.987 -18.265 1.00 68.88 208 LEU A O 1
ATOM 1697 N N . PHE A 1 209 ? 8.173 -9.953 -17.335 1.00 72.12 209 PHE A N 1
ATOM 1698 C CA . PHE A 1 209 ? 9.401 -10.083 -16.568 1.00 72.12 209 PHE A CA 1
ATOM 1699 C C . PHE A 1 209 ? 9.032 -10.542 -15.172 1.00 72.12 209 PHE A C 1
ATOM 1701 O O . PHE A 1 209 ? 8.318 -9.818 -14.484 1.00 72.12 209 PHE A O 1
ATOM 1708 N N . CYS A 1 210 ? 9.523 -11.704 -14.759 1.00 70.56 210 CYS A N 1
ATOM 1709 C CA . CYS A 1 210 ? 9.318 -12.245 -13.426 1.00 70.56 210 CYS A CA 1
ATOM 1710 C C . CYS A 1 210 ? 10.654 -12.327 -12.691 1.00 70.56 210 CYS A C 1
ATOM 1712 O O . CYS A 1 210 ? 11.606 -12.901 -13.220 1.00 70.56 210 CYS A O 1
ATOM 1714 N N . THR A 1 211 ? 10.733 -11.797 -11.472 1.00 70.44 211 THR A N 1
ATOM 1715 C CA . THR A 1 211 ? 11.889 -12.064 -10.606 1.00 70.44 211 THR A CA 1
ATOM 1716 C C . THR A 1 211 ? 11.641 -13.377 -9.886 1.00 70.44 211 THR A C 1
ATOM 1718 O O . THR A 1 211 ? 10.658 -13.502 -9.155 1.00 70.44 211 THR A O 1
ATOM 1721 N N . ALA A 1 212 ? 12.517 -14.350 -10.111 1.00 72.19 212 ALA A N 1
ATOM 1722 C CA . ALA A 1 212 ? 12.480 -15.643 -9.452 1.00 72.19 212 ALA A CA 1
ATOM 1723 C C . ALA A 1 212 ? 13.696 -15.815 -8.536 1.00 72.19 212 ALA A C 1
ATOM 1725 O O . ALA A 1 212 ? 14.807 -15.398 -8.872 1.00 72.19 212 ALA A O 1
ATOM 1726 N N . GLN A 1 213 ? 13.496 -16.439 -7.380 1.00 72.38 213 GLN A N 1
ATOM 1727 C CA . GLN A 1 213 ? 14.586 -16.811 -6.486 1.00 72.38 213 GLN A CA 1
ATOM 1728 C C . GLN A 1 213 ? 15.025 -18.246 -6.785 1.00 72.38 213 GLN A C 1
ATOM 1730 O O . GLN A 1 213 ? 14.277 -19.179 -6.507 1.00 72.38 213 GLN A O 1
ATOM 1735 N N . LYS A 1 214 ? 16.251 -18.405 -7.300 1.00 72.19 214 LYS A N 1
ATOM 1736 C CA . LYS A 1 214 ? 16.881 -19.701 -7.576 1.00 72.19 214 LYS A CA 1
ATOM 1737 C C . LYS A 1 214 ? 18.051 -19.933 -6.622 1.00 72.19 214 LYS A C 1
ATOM 1739 O O . LYS A 1 214 ? 19.172 -19.470 -6.857 1.00 72.19 214 LYS A O 1
ATOM 1744 N N . GLY A 1 215 ? 17.783 -20.630 -5.519 1.00 76.06 215 GLY A N 1
ATOM 1745 C CA . GLY A 1 215 ? 18.718 -20.730 -4.392 1.00 76.06 215 GLY A CA 1
ATOM 1746 C C . GLY A 1 215 ? 18.988 -19.352 -3.770 1.00 76.06 215 GLY A C 1
ATOM 1747 O O . GLY A 1 215 ? 18.051 -18.613 -3.476 1.00 76.06 215 GLY A O 1
ATOM 1748 N N . ASP A 1 216 ? 20.262 -18.976 -3.628 1.00 73.81 216 ASP A N 1
ATOM 1749 C CA . ASP A 1 216 ? 20.673 -17.668 -3.079 1.00 73.81 216 ASP A CA 1
ATOM 1750 C C . ASP A 1 216 ? 20.749 -16.544 -4.130 1.00 73.81 216 ASP A C 1
ATOM 1752 O O . ASP A 1 216 ? 21.209 -15.438 -3.839 1.00 73.81 216 ASP A O 1
ATOM 1756 N N . LYS A 1 217 ? 20.336 -16.804 -5.378 1.00 69.69 217 LYS A N 1
ATOM 1757 C CA . LYS A 1 217 ? 20.406 -15.827 -6.473 1.00 69.69 217 LYS A CA 1
ATOM 1758 C C . LYS A 1 217 ? 19.015 -15.423 -6.945 1.00 69.69 217 LYS A C 1
ATOM 1760 O O . LYS A 1 217 ? 18.193 -16.273 -7.280 1.00 69.69 217 LYS A O 1
ATOM 1765 N N . ALA A 1 218 ? 18.790 -14.116 -7.047 1.00 72.25 218 ALA A N 1
ATOM 1766 C CA . ALA A 1 218 ? 17.667 -13.571 -7.799 1.00 72.25 218 ALA A CA 1
ATOM 1767 C C . ALA A 1 218 ? 17.980 -13.648 -9.300 1.00 72.25 218 ALA A C 1
ATOM 1769 O O . ALA A 1 218 ? 19.053 -13.228 -9.742 1.00 72.25 218 ALA A O 1
ATOM 1770 N N . VAL A 1 219 ? 17.053 -14.194 -10.081 1.00 78.06 219 VAL A N 1
ATOM 1771 C CA . VAL A 1 219 ? 17.140 -14.285 -11.540 1.00 78.06 219 VAL A CA 1
ATOM 1772 C C . VAL A 1 219 ? 15.918 -13.635 -12.175 1.00 78.06 219 VAL A C 1
ATOM 1774 O O . VAL A 1 219 ? 14.805 -13.745 -11.665 1.00 78.06 219 VAL A O 1
ATOM 1777 N N . THR A 1 220 ? 16.116 -12.967 -13.308 1.00 77.44 220 THR A N 1
ATOM 1778 C CA . THR A 1 220 ? 15.012 -12.413 -14.098 1.00 77.44 220 THR A CA 1
ATOM 1779 C C . THR A 1 220 ? 14.628 -13.414 -15.174 1.00 77.44 220 THR A C 1
ATOM 1781 O O . THR A 1 220 ? 15.412 -13.686 -16.082 1.00 77.44 220 THR A O 1
ATOM 1784 N N . ALA A 1 221 ? 13.419 -13.952 -15.083 1.00 75.88 221 ALA A N 1
ATOM 1785 C CA . ALA A 1 221 ? 12.817 -14.753 -16.132 1.00 75.88 221 ALA A CA 1
ATOM 1786 C C . ALA A 1 221 ? 12.005 -13.846 -17.066 1.00 75.88 221 ALA A C 1
ATOM 1788 O O . ALA A 1 221 ? 11.294 -12.949 -16.610 1.00 75.88 221 ALA A O 1
ATOM 1789 N N . ILE A 1 222 ? 12.108 -14.082 -18.372 1.00 77.62 222 ILE A N 1
ATOM 1790 C CA . ILE A 1 222 ? 11.371 -13.345 -19.402 1.00 77.62 222 ILE A CA 1
ATOM 1791 C C . ILE A 1 222 ? 10.433 -14.328 -20.082 1.00 77.62 222 ILE A C 1
ATOM 1793 O O . ILE A 1 222 ? 10.862 -15.393 -20.520 1.00 77.62 222 ILE A O 1
ATOM 1797 N N . TRP A 1 223 ? 9.158 -13.970 -20.141 1.00 73.88 223 TRP A N 1
ATOM 1798 C CA . TRP A 1 223 ? 8.098 -14.841 -20.618 1.00 73.88 223 TRP A CA 1
ATOM 1799 C C . TRP A 1 223 ? 7.387 -14.139 -21.761 1.00 73.88 223 TRP A C 1
ATOM 1801 O O . TRP A 1 223 ? 6.868 -13.043 -21.566 1.00 73.88 223 TRP A O 1
ATOM 1811 N N . ASP A 1 224 ? 7.361 -14.755 -22.938 1.00 75.75 224 ASP A N 1
ATOM 1812 C CA . ASP A 1 224 ? 6.453 -14.334 -24.002 1.00 75.75 224 ASP A CA 1
ATOM 1813 C C . ASP A 1 224 ? 5.045 -14.818 -23.639 1.00 75.75 224 ASP A C 1
ATOM 1815 O O . ASP A 1 224 ? 4.847 -15.981 -23.280 1.00 75.75 224 ASP A O 1
ATOM 1819 N N . ILE A 1 225 ? 4.086 -13.898 -23.628 1.00 69.25 225 ILE A N 1
ATOM 1820 C CA . ILE A 1 225 ? 2.707 -14.167 -23.207 1.00 69.25 225 ILE A CA 1
ATOM 1821 C C . ILE A 1 225 ? 1.890 -14.758 -24.367 1.00 69.25 225 ILE A C 1
ATOM 1823 O O . ILE A 1 225 ? 0.838 -15.351 -24.136 1.00 69.25 225 ILE A O 1
ATOM 1827 N N . ILE A 1 226 ? 2.381 -14.633 -25.604 1.00 65.00 226 ILE A N 1
ATOM 1828 C CA . ILE A 1 226 ? 1.684 -15.051 -26.825 1.00 65.00 226 ILE A CA 1
ATOM 1829 C C . ILE A 1 226 ? 2.048 -16.499 -27.219 1.00 65.00 226 ILE A C 1
ATOM 1831 O O . ILE A 1 226 ? 1.265 -17.157 -27.903 1.00 65.00 226 ILE A O 1
ATOM 1835 N N . THR A 1 227 ? 3.196 -17.018 -26.766 1.00 58.12 227 THR A N 1
ATOM 1836 C CA . THR A 1 227 ? 3.704 -18.378 -27.065 1.00 58.12 227 THR A CA 1
ATOM 1837 C C . THR A 1 227 ? 3.917 -19.206 -25.811 1.00 58.12 227 THR A C 1
ATOM 1839 O O . THR A 1 227 ? 3.423 -20.347 -25.746 1.00 58.12 227 THR A O 1
#